Protein AF-A0A0F9NS32-F1 (afdb_monomer_lite)

Structure (mmCIF, N/CA/C/O backbone):
data_AF-A0A0F9NS32-F1
#
_entry.id   AF-A0A0F9NS32-F1
#
loop_
_atom_site.group_PDB
_atom_site.id
_atom_site.type_symbol
_atom_site.label_atom_id
_atom_site.label_alt_id
_atom_site.label_comp_id
_atom_site.label_asym_id
_atom_site.label_entity_id
_atom_site.label_seq_id
_atom_site.pdbx_PDB_ins_code
_atom_site.Cartn_x
_atom_site.Cartn_y
_atom_site.Cartn_z
_atom_site.occupancy
_atom_site.B_iso_or_equiv
_atom_site.auth_seq_id
_atom_site.auth_comp_id
_atom_site.auth_asym_id
_atom_site.auth_atom_id
_atom_site.pdbx_PDB_model_num
ATOM 1 N N . LEU A 1 1 ? -19.516 -20.112 72.166 1.00 67.31 1 LEU A N 1
ATOM 2 C CA . LEU A 1 1 ? -18.757 -21.130 71.396 1.00 67.31 1 LEU A CA 1
ATOM 3 C C . LEU A 1 1 ? -19.345 -21.424 70.017 1.00 67.31 1 LEU A C 1
ATOM 5 O O . LEU A 1 1 ? -18.771 -20.935 69.059 1.00 67.31 1 LEU A O 1
ATOM 9 N N . LEU A 1 2 ? -20.456 -22.161 69.864 1.00 75.25 2 LEU A N 1
ATOM 10 C CA . LEU A 1 2 ? -20.966 -22.525 68.522 1.00 75.25 2 LEU A CA 1
ATOM 11 C C . LEU A 1 2 ? -21.550 -21.325 67.743 1.00 75.25 2 LEU A C 1
ATOM 13 O O . LEU A 1 2 ? -21.337 -21.206 66.539 1.00 75.25 2 LEU A O 1
ATOM 17 N N . GLU A 1 3 ? -22.222 -20.402 68.438 1.00 79.00 3 GLU A N 1
ATOM 18 C CA . GLU A 1 3 ? -22.737 -19.150 67.858 1.00 79.00 3 GLU A CA 1
ATOM 19 C C . GLU A 1 3 ? -21.635 -18.155 67.487 1.00 79.00 3 GLU A C 1
ATOM 21 O O . GLU A 1 3 ? -21.651 -17.631 66.377 1.00 79.00 3 GLU A O 1
ATOM 26 N N . GLU A 1 4 ? -20.623 -17.971 68.338 1.00 75.56 4 GLU A N 1
ATOM 27 C CA . GLU A 1 4 ? -19.451 -17.137 68.016 1.00 75.56 4 GLU A CA 1
ATOM 28 C C . GLU A 1 4 ? -18.667 -17.688 66.820 1.00 75.56 4 GLU A C 1
ATOM 30 O O . GLU A 1 4 ? -18.212 -16.924 65.969 1.00 75.56 4 GLU A O 1
ATOM 35 N N . LEU A 1 5 ? -18.540 -19.018 66.711 1.00 79.69 5 LEU A N 1
ATOM 36 C CA . LEU A 1 5 ? -17.891 -19.649 65.562 1.00 79.69 5 LEU A CA 1
ATOM 37 C C . LEU A 1 5 ? -18.672 -19.377 64.270 1.00 79.69 5 LEU A C 1
ATOM 39 O O . LEU A 1 5 ? -18.078 -19.077 63.235 1.00 79.69 5 LEU A O 1
ATOM 43 N N . ARG A 1 6 ? -20.008 -19.444 64.336 1.00 82.06 6 ARG A N 1
ATOM 44 C CA . ARG A 1 6 ? -20.901 -19.151 63.208 1.00 82.06 6 ARG A CA 1
ATOM 45 C C . ARG A 1 6 ? -20.814 -17.684 62.788 1.00 82.06 6 ARG A C 1
ATOM 47 O O . ARG A 1 6 ? -20.818 -17.384 61.596 1.00 82.06 6 ARG A O 1
ATOM 54 N N . GLU A 1 7 ? -20.701 -16.777 63.750 1.00 87.88 7 GLU A N 1
ATOM 55 C CA . GLU A 1 7 ? -20.588 -15.342 63.503 1.00 87.88 7 GLU A CA 1
ATOM 56 C C . GLU A 1 7 ? -19.230 -14.966 62.886 1.00 87.88 7 GLU A C 1
ATOM 58 O O . GLU A 1 7 ? -19.173 -14.194 61.924 1.00 87.88 7 GLU A O 1
ATOM 63 N N . LEU A 1 8 ? -18.138 -15.579 63.361 1.00 85.56 8 LEU A N 1
ATOM 64 C CA . LEU A 1 8 ? -16.804 -15.455 62.763 1.00 85.56 8 LEU A CA 1
ATOM 65 C C . LEU A 1 8 ? -16.764 -16.013 61.336 1.00 85.56 8 LEU A C 1
ATOM 67 O O . LEU A 1 8 ? -16.198 -15.377 60.446 1.00 85.56 8 LEU A O 1
ATOM 71 N N . PHE A 1 9 ? -17.403 -17.160 61.093 1.00 85.06 9 PHE A N 1
ATOM 72 C CA . PHE A 1 9 ? -17.468 -17.766 59.763 1.00 85.06 9 PHE A CA 1
ATOM 73 C C . PHE A 1 9 ? -18.272 -16.904 58.780 1.00 85.06 9 PHE A C 1
ATOM 75 O O . PHE A 1 9 ? -17.832 -16.677 57.654 1.00 85.06 9 PHE A O 1
ATOM 82 N N . ASN A 1 10 ? -19.401 -16.334 59.216 1.00 87.88 10 ASN A N 1
ATOM 83 C CA . ASN A 1 10 ? -20.180 -15.398 58.402 1.00 87.88 10 ASN A CA 1
ATOM 84 C C . ASN A 1 10 ? -19.399 -14.116 58.079 1.00 87.88 10 ASN A C 1
ATOM 86 O O . ASN A 1 10 ? -19.429 -13.664 56.935 1.00 87.88 10 ASN A O 1
ATOM 90 N N . LYS A 1 11 ? -18.652 -13.553 59.040 1.00 88.94 11 LYS A N 1
ATOM 91 C CA . LYS A 1 11 ? -17.758 -12.406 58.786 1.00 88.94 11 LYS A CA 1
ATOM 92 C C . LYS A 1 11 ? -16.659 -12.748 57.782 1.00 88.94 11 LYS A C 1
ATOM 94 O O . LYS A 1 11 ? -16.350 -11.928 56.919 1.00 88.94 11 LYS A O 1
ATOM 99 N N . LEU A 1 12 ? -16.091 -13.952 57.866 1.00 86.31 12 LEU A N 1
ATOM 100 C CA . LEU A 1 12 ? -15.073 -14.428 56.932 1.00 86.31 12 LEU A CA 1
ATOM 101 C C . LEU A 1 12 ? -15.640 -14.593 55.512 1.00 86.31 12 LEU A C 1
ATOM 103 O O . LEU A 1 12 ? -15.026 -14.127 54.554 1.00 86.31 12 LEU A O 1
ATOM 107 N N . ILE A 1 13 ? -16.829 -15.187 55.371 1.00 87.69 13 ILE A N 1
ATOM 108 C CA . ILE A 1 13 ? -17.519 -15.325 54.078 1.00 87.69 13 ILE A CA 1
ATOM 109 C C . ILE A 1 13 ? -17.860 -13.953 53.488 1.00 87.69 13 ILE A C 1
ATOM 111 O O . ILE A 1 13 ? -17.625 -13.726 52.302 1.00 87.69 13 ILE A O 1
ATOM 115 N N . ASP A 1 14 ? -18.378 -13.024 54.292 1.00 90.19 14 ASP A N 1
ATOM 116 C CA . ASP A 1 14 ? -18.726 -11.678 53.825 1.00 90.19 14 ASP A CA 1
ATOM 117 C C . ASP A 1 14 ? -17.475 -10.887 53.395 1.00 90.19 14 ASP A C 1
ATOM 119 O O . ASP A 1 14 ? -17.473 -10.213 52.360 1.00 90.19 14 ASP A O 1
ATOM 123 N N . PHE A 1 15 ? -16.362 -11.041 54.123 1.00 90.00 15 PHE A N 1
ATOM 124 C CA . PHE A 1 15 ? -15.066 -10.484 53.736 1.00 90.00 15 PHE A CA 1
ATOM 125 C C . PHE A 1 15 ? -14.561 -11.067 52.410 1.00 90.00 15 PHE A C 1
ATOM 127 O O . PHE A 1 15 ? -14.187 -10.308 51.511 1.00 90.00 15 PHE A O 1
ATOM 134 N N . LEU A 1 16 ? -14.595 -12.395 52.254 1.00 86.25 16 LEU A N 1
ATOM 135 C CA . LEU A 1 16 ? -14.199 -13.076 51.019 1.00 86.25 16 LEU A CA 1
ATOM 136 C C . LEU A 1 16 ? -15.078 -12.648 49.839 1.00 86.25 16 LEU A C 1
ATOM 138 O O . LEU A 1 16 ? -14.556 -12.315 48.778 1.00 86.25 16 LEU A O 1
ATOM 142 N N . SER A 1 17 ? -16.395 -12.573 50.026 1.00 88.62 17 SER A N 1
ATOM 143 C CA . SER A 1 17 ? -17.342 -12.117 49.003 1.00 88.62 17 SER A CA 1
ATOM 144 C C . SER A 1 17 ? -17.021 -10.692 48.534 1.00 88.62 17 SER A C 1
ATOM 146 O O . SER A 1 17 ? -16.837 -10.445 47.337 1.00 88.62 17 SER A O 1
ATOM 148 N N . LYS A 1 18 ? -16.834 -9.754 49.473 1.00 90.81 18 LYS A N 1
ATOM 149 C CA . LYS A 1 18 ? -16.431 -8.370 49.170 1.00 90.81 18 LYS A CA 1
ATOM 150 C C . LYS A 1 18 ? -15.072 -8.300 48.472 1.00 90.81 18 LYS A C 1
ATOM 152 O O . LYS A 1 18 ? -14.897 -7.486 47.562 1.00 90.81 18 LYS A O 1
ATOM 157 N N . PHE A 1 19 ? -14.121 -9.148 48.866 1.00 89.38 19 PHE A N 1
ATOM 158 C CA . PHE A 1 19 ? -12.813 -9.250 48.224 1.00 89.38 19 PHE A CA 1
ATOM 159 C C . PHE A 1 19 ? -12.936 -9.717 46.767 1.00 89.38 19 PHE A C 1
ATOM 161 O O . PHE A 1 19 ? -12.445 -9.033 45.869 1.00 89.38 19 PHE A O 1
ATOM 168 N N . PHE A 1 20 ? -13.664 -10.805 46.497 1.00 87.06 20 PHE A N 1
ATOM 169 C CA . PHE A 1 20 ? -13.874 -11.304 45.134 1.00 87.06 20 PHE A CA 1
ATOM 170 C C . PHE A 1 20 ? -14.624 -10.305 44.245 1.00 87.06 20 PHE A C 1
ATOM 172 O O . PHE A 1 20 ? -14.272 -10.149 43.075 1.00 87.06 20 PHE A O 1
ATOM 179 N N . ILE A 1 21 ? -15.602 -9.569 44.784 1.00 90.44 21 ILE A N 1
ATOM 180 C CA . ILE A 1 21 ? -16.289 -8.493 44.051 1.00 90.44 21 ILE A CA 1
ATOM 181 C C . ILE A 1 21 ? -15.305 -7.383 43.662 1.00 90.44 21 ILE A C 1
ATOM 183 O O . ILE A 1 21 ? -15.301 -6.948 42.508 1.00 90.44 21 ILE A O 1
ATOM 187 N N . LYS A 1 22 ? -14.435 -6.951 44.588 1.00 88.38 22 LYS A N 1
ATOM 188 C CA . LYS A 1 22 ? -13.388 -5.958 44.299 1.00 88.38 22 LYS A CA 1
ATOM 189 C C . LYS A 1 22 ? -12.412 -6.455 43.235 1.00 88.38 22 LYS A C 1
ATOM 191 O O . LYS A 1 22 ? -12.122 -5.714 42.300 1.00 88.38 22 LYS A O 1
ATOM 196 N N . VAL A 1 23 ? -11.953 -7.703 43.335 1.00 88.50 23 VAL A N 1
ATOM 197 C CA . VAL A 1 23 ? -11.057 -8.320 42.342 1.00 88.50 23 VAL A CA 1
ATOM 198 C C . VAL A 1 23 ? -11.727 -8.381 40.969 1.00 88.50 23 VAL A C 1
ATOM 200 O O . VAL A 1 23 ? -11.131 -7.964 39.979 1.00 88.50 23 VAL A O 1
ATOM 203 N N . LYS A 1 24 ? -12.995 -8.803 40.893 1.00 89.69 24 LYS A N 1
ATOM 204 C CA . LYS A 1 24 ? -13.770 -8.823 39.643 1.00 89.69 24 LYS A CA 1
ATOM 205 C C . LYS A 1 24 ? -13.882 -7.430 39.020 1.00 89.69 24 LYS A C 1
ATOM 207 O O . LYS A 1 24 ? -13.700 -7.286 37.811 1.00 89.69 24 LYS A O 1
ATOM 212 N N . LEU A 1 25 ? -14.162 -6.404 39.825 1.00 90.81 25 LEU A N 1
ATOM 213 C CA . LEU A 1 25 ? -14.207 -5.007 39.380 1.00 90.81 25 LEU A CA 1
ATOM 214 C C . LEU A 1 25 ? -12.854 -4.537 38.841 1.00 90.81 25 LEU A C 1
ATOM 216 O O . LEU A 1 25 ? -12.807 -3.906 37.787 1.00 90.81 25 LEU A O 1
ATOM 220 N N . LEU A 1 26 ? -11.764 -4.891 39.521 1.00 89.12 26 LEU A N 1
ATOM 221 C CA . LEU A 1 26 ? -10.402 -4.541 39.122 1.00 89.12 26 LEU A CA 1
ATOM 222 C C . LEU A 1 26 ? -10.041 -5.188 37.779 1.00 89.12 26 LEU A C 1
ATOM 224 O O . LEU A 1 26 ? -9.625 -4.486 36.861 1.00 89.12 26 LEU A O 1
ATOM 228 N N . ILE A 1 27 ? -10.308 -6.488 37.623 1.00 87.50 27 ILE A N 1
ATOM 229 C CA . ILE A 1 27 ? -10.113 -7.222 36.365 1.00 87.50 27 ILE A CA 1
ATOM 230 C C . ILE A 1 27 ? -10.948 -6.597 35.241 1.00 87.50 27 ILE A C 1
ATOM 232 O O . ILE A 1 27 ? -10.440 -6.326 34.155 1.00 87.50 27 ILE A O 1
ATOM 236 N N . THR A 1 28 ? -12.225 -6.308 35.501 1.00 87.81 28 THR A N 1
ATOM 237 C CA . THR A 1 28 ? -13.125 -5.721 34.495 1.00 87.81 28 THR A CA 1
ATOM 238 C C . THR A 1 28 ? -12.646 -4.338 34.055 1.00 87.81 28 THR A C 1
ATOM 240 O O . THR A 1 28 ? -12.642 -4.032 32.863 1.00 87.81 28 THR A O 1
ATOM 243 N N . ASN A 1 29 ? -12.220 -3.499 35.001 1.00 88.25 29 ASN A N 1
ATOM 244 C CA . ASN A 1 29 ? -11.692 -2.171 34.702 1.00 88.25 29 ASN A CA 1
ATOM 245 C C . ASN A 1 29 ? -10.365 -2.254 33.948 1.00 88.25 29 ASN A C 1
ATOM 247 O O . ASN A 1 29 ? -10.179 -1.521 32.983 1.00 88.25 29 ASN A O 1
ATOM 251 N N . PHE A 1 30 ? -9.487 -3.185 34.315 1.00 87.81 30 PHE A N 1
ATOM 252 C CA . PHE A 1 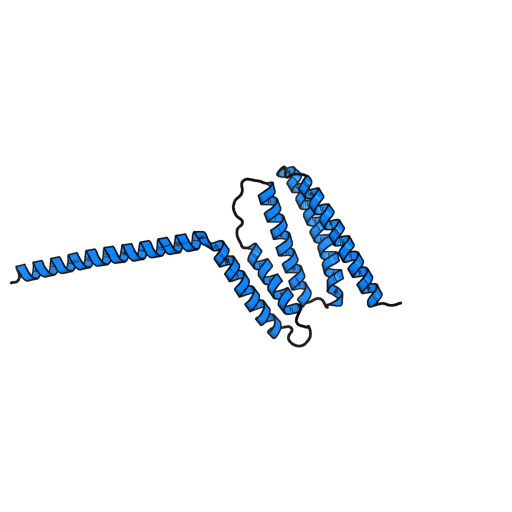30 ? -8.239 -3.435 33.602 1.00 87.81 30 PHE A CA 1
ATOM 253 C C . PHE A 1 30 ? -8.484 -3.813 32.134 1.00 87.81 30 PHE A C 1
ATOM 255 O O . PHE A 1 30 ? -7.951 -3.160 31.236 1.00 87.81 30 PHE A O 1
ATOM 262 N N . PHE A 1 31 ? -9.364 -4.786 31.866 1.00 85.88 31 PHE A N 1
ATOM 263 C CA . PHE A 1 31 ? -9.719 -5.165 30.494 1.00 85.88 31 PHE A CA 1
ATOM 264 C C . PHE A 1 31 ? -10.381 -4.024 29.717 1.00 85.88 31 PHE A C 1
ATOM 266 O O . PHE A 1 31 ? -10.072 -3.834 28.542 1.00 85.88 31 PHE A O 1
ATOM 273 N N . LYS A 1 32 ? -11.247 -3.224 30.354 1.00 85.75 32 LYS A N 1
ATOM 274 C CA . LYS A 1 32 ? -11.831 -2.029 29.723 1.00 85.75 32 LYS A CA 1
ATOM 275 C C . LYS A 1 32 ? -10.760 -1.011 29.334 1.00 85.75 32 LYS A C 1
ATOM 277 O O . LYS A 1 32 ? -10.811 -0.487 28.224 1.00 85.75 32 LYS A O 1
ATOM 282 N N . THR A 1 33 ? -9.792 -0.758 30.212 1.00 85.38 33 THR A N 1
ATOM 283 C CA . THR A 1 33 ? -8.685 0.168 29.949 1.00 85.38 33 THR A CA 1
ATOM 284 C C . THR A 1 33 ? -7.810 -0.331 28.807 1.00 85.38 33 THR A C 1
ATOM 286 O O . THR A 1 33 ? -7.542 0.432 27.883 1.00 85.38 33 THR A O 1
ATOM 289 N N . ILE A 1 34 ? -7.434 -1.615 28.807 1.00 82.25 34 ILE A N 1
ATOM 290 C CA . ILE A 1 34 ? -6.682 -2.223 27.699 1.00 82.25 34 ILE A CA 1
ATOM 291 C C . ILE A 1 34 ? -7.469 -2.117 26.399 1.00 82.25 34 ILE A C 1
ATOM 293 O O . ILE A 1 34 ? -6.926 -1.684 25.389 1.00 82.25 34 ILE A O 1
ATOM 297 N N . PHE A 1 35 ? -8.754 -2.468 26.411 1.00 82.25 35 PHE A N 1
ATOM 298 C CA . PHE A 1 35 ? -9.588 -2.388 25.220 1.00 82.25 35 PHE A CA 1
ATOM 299 C C . PHE A 1 35 ? -9.669 -0.956 24.683 1.00 82.25 35 PHE A C 1
ATOM 301 O O . PHE A 1 35 ? -9.530 -0.739 23.481 1.00 82.25 35 PHE A O 1
ATOM 308 N N . PHE A 1 36 ? -9.845 0.035 25.560 1.00 81.06 36 PHE A N 1
ATOM 309 C CA . PHE A 1 36 ? -9.861 1.441 25.168 1.00 81.06 36 PHE A CA 1
ATOM 310 C C . PHE A 1 36 ? -8.505 1.894 24.618 1.00 81.06 36 PHE A C 1
ATOM 312 O O . PHE A 1 36 ? -8.453 2.594 23.608 1.00 81.06 36 PHE A O 1
ATOM 319 N N . TYR A 1 37 ? -7.408 1.449 25.230 1.00 80.06 37 TYR A N 1
ATOM 320 C CA . TYR A 1 37 ? -6.050 1.728 24.779 1.00 80.06 37 TYR A CA 1
ATOM 321 C C . TYR A 1 37 ? -5.787 1.138 23.387 1.00 80.06 37 TYR A C 1
ATOM 323 O O . TYR A 1 37 ? -5.432 1.869 22.463 1.00 80.06 37 TYR A O 1
ATOM 331 N N . VAL A 1 38 ? -6.065 -0.154 23.193 1.00 79.88 38 VAL A N 1
ATOM 332 C CA . VAL A 1 38 ? -5.952 -0.828 21.891 1.00 79.88 38 VAL A CA 1
ATOM 333 C C . VAL A 1 38 ? -6.840 -0.135 20.862 1.00 79.88 38 VAL A C 1
ATOM 335 O O . VAL A 1 38 ? -6.373 0.187 19.777 1.00 79.88 38 VAL A O 1
ATOM 338 N N . LYS A 1 39 ? -8.090 0.193 21.204 1.00 76.56 39 LYS A N 1
ATOM 339 C CA . LYS A 1 39 ? -9.010 0.917 20.315 1.00 76.56 39 LYS A CA 1
ATOM 340 C C . LYS A 1 39 ? -8.531 2.329 19.967 1.00 76.56 39 LYS A C 1
ATOM 342 O O . LYS A 1 39 ? -8.871 2.832 18.901 1.00 76.56 39 LYS A O 1
ATOM 347 N N . THR A 1 40 ? -7.766 2.978 20.835 1.00 79.94 40 THR A N 1
ATOM 348 C CA . THR A 1 40 ? -7.226 4.321 20.583 1.00 79.94 40 THR A CA 1
ATOM 349 C C . THR A 1 40 ? -6.018 4.252 19.652 1.00 79.94 40 THR A C 1
ATOM 351 O O . THR A 1 40 ? -5.934 5.006 18.683 1.00 79.94 40 THR A O 1
ATOM 354 N N . TYR A 1 41 ? -5.123 3.293 19.889 1.00 80.44 41 TYR A N 1
ATOM 355 C CA . TYR A 1 41 ? -3.840 3.182 19.193 1.00 80.44 41 TYR A CA 1
ATOM 356 C C . TYR A 1 41 ? -3.794 2.086 18.122 1.00 80.44 41 TYR A C 1
ATOM 358 O O . TYR A 1 41 ? -2.725 1.814 17.581 1.00 80.44 41 TYR A O 1
ATOM 366 N N . TYR A 1 42 ? -4.928 1.475 17.761 1.00 79.75 42 TYR A N 1
ATOM 367 C CA . TYR A 1 42 ? -4.968 0.326 16.844 1.00 79.75 42 TYR A CA 1
ATOM 368 C C . TYR A 1 42 ? -4.239 0.584 15.520 1.00 79.75 42 TYR A C 1
ATOM 370 O O . TYR A 1 42 ? -3.617 -0.322 14.983 1.00 79.75 42 TYR A O 1
ATOM 378 N N . LYS A 1 43 ? -4.270 1.821 14.999 1.00 76.75 43 LYS A N 1
ATOM 379 C CA . LYS A 1 43 ? -3.553 2.189 13.768 1.00 76.75 43 LYS A CA 1
ATOM 380 C C . LYS A 1 43 ? -2.042 2.102 13.929 1.00 76.75 43 LYS A C 1
ATOM 382 O O . LYS A 1 43 ? -1.369 1.655 13.010 1.00 76.75 43 LYS A O 1
ATOM 387 N N . VAL A 1 44 ? -1.530 2.535 15.080 1.00 80.69 44 VAL A N 1
ATOM 388 C CA . VAL A 1 44 ? -0.102 2.476 15.410 1.00 80.69 44 VAL A CA 1
ATOM 389 C C . VAL A 1 44 ? 0.317 1.021 15.571 1.00 80.69 44 VAL A C 1
ATOM 391 O O . VAL A 1 44 ? 1.285 0.600 14.949 1.00 80.69 44 VAL A O 1
ATOM 394 N N . PHE A 1 45 ? -0.464 0.229 16.312 1.00 79.56 45 PHE A N 1
ATOM 395 C CA . PHE A 1 45 ? -0.229 -1.210 16.435 1.00 79.56 45 PHE A CA 1
ATOM 396 C C . PHE A 1 45 ? -0.229 -1.912 15.080 1.00 79.56 45 PHE A C 1
ATOM 398 O O . PHE A 1 45 ? 0.671 -2.695 14.803 1.00 79.56 45 PHE A O 1
ATOM 405 N N . TRP A 1 46 ? -1.190 -1.598 14.212 1.00 79.94 46 TRP A N 1
ATOM 406 C CA . TRP A 1 46 ? -1.269 -2.205 12.887 1.00 79.94 46 TRP A CA 1
ATOM 407 C C . TRP A 1 46 ? -0.111 -1.795 11.984 1.00 79.94 46 TRP A C 1
ATOM 409 O O . TRP A 1 46 ? 0.406 -2.622 11.241 1.00 79.94 46 TRP A O 1
ATOM 419 N N . PHE A 1 47 ? 0.316 -0.533 12.053 1.00 80.00 47 PHE A N 1
ATOM 420 C CA . PHE A 1 47 ? 1.482 -0.048 11.322 1.00 80.00 47 PHE A CA 1
ATOM 421 C C . PHE A 1 47 ? 2.753 -0.783 11.759 1.00 80.00 47 PHE A C 1
ATOM 423 O O . PHE A 1 47 ? 3.470 -1.308 10.912 1.00 80.00 47 PHE A O 1
ATOM 430 N N . LEU A 1 48 ? 2.992 -0.877 13.072 1.00 82.69 48 LEU A N 1
ATOM 431 C CA . LEU A 1 48 ? 4.139 -1.596 13.632 1.00 82.69 48 LEU A CA 1
ATOM 432 C C . LEU A 1 48 ? 4.098 -3.082 13.266 1.00 82.69 48 LEU A C 1
ATOM 434 O O . LEU A 1 48 ? 5.086 -3.619 12.785 1.00 82.69 48 LEU A O 1
ATOM 438 N N . PHE A 1 49 ? 2.938 -3.722 13.410 1.00 82.94 49 PHE A N 1
ATOM 439 C CA . PHE A 1 49 ? 2.729 -5.117 13.027 1.00 82.94 49 PHE A CA 1
ATOM 440 C C . PHE A 1 49 ? 2.992 -5.350 11.536 1.00 82.94 49 PHE A C 1
ATOM 442 O O . PHE A 1 49 ? 3.693 -6.291 11.172 1.00 82.94 49 PHE A O 1
ATOM 449 N N . SER A 1 50 ? 2.494 -4.456 10.676 1.00 80.38 50 SER A N 1
ATOM 450 C CA . SER A 1 50 ? 2.735 -4.517 9.232 1.00 80.38 50 SER A CA 1
ATOM 451 C C . SER A 1 50 ? 4.222 -4.378 8.922 1.00 80.38 50 SER A C 1
ATOM 453 O O . SER A 1 50 ? 4.746 -5.159 8.136 1.00 80.38 50 SER A O 1
ATOM 455 N N . ALA A 1 51 ? 4.921 -3.438 9.565 1.00 80.75 51 ALA A N 1
ATOM 456 C CA . ALA A 1 51 ? 6.362 -3.261 9.404 1.00 80.75 51 ALA A CA 1
ATOM 457 C C . ALA A 1 51 ? 7.134 -4.522 9.819 1.00 80.75 51 ALA A C 1
ATOM 459 O O . ALA A 1 51 ? 7.939 -5.028 9.040 1.00 80.75 51 ALA A O 1
ATOM 460 N N . SER A 1 52 ? 6.837 -5.080 10.996 1.00 81.19 52 SER A N 1
ATOM 461 C CA . SER A 1 52 ? 7.491 -6.291 11.502 1.00 81.19 52 SER A CA 1
ATOM 462 C C . SER A 1 52 ? 7.270 -7.502 10.596 1.00 81.19 52 SER A C 1
ATOM 464 O O . SER A 1 52 ? 8.229 -8.190 10.257 1.00 81.19 52 SER A O 1
ATOM 466 N N . ILE A 1 53 ? 6.030 -7.744 10.157 1.00 82.12 53 ILE A N 1
ATOM 467 C CA . ILE A 1 53 ? 5.710 -8.849 9.242 1.00 82.12 53 ILE A CA 1
ATOM 468 C C . ILE A 1 53 ? 6.431 -8.686 7.911 1.00 82.12 53 ILE A C 1
ATOM 470 O O . ILE A 1 53 ? 6.949 -9.654 7.365 1.00 82.12 53 ILE A O 1
ATOM 474 N N . SER A 1 54 ? 6.476 -7.464 7.393 1.00 82.25 54 SER A N 1
ATOM 475 C CA . SER A 1 54 ? 7.088 -7.200 6.095 1.00 82.25 54 SER A CA 1
ATOM 476 C C . SER A 1 54 ? 8.587 -7.439 6.114 1.00 82.25 54 SER A C 1
ATOM 478 O O . SER A 1 54 ? 9.107 -8.038 5.183 1.00 82.25 54 SER A O 1
ATOM 480 N N . ILE A 1 55 ? 9.268 -7.030 7.189 1.00 79.19 55 ILE A N 1
ATOM 481 C CA . ILE A 1 55 ? 10.695 -7.313 7.390 1.00 79.19 55 ILE A CA 1
ATOM 482 C C . ILE A 1 55 ? 10.917 -8.824 7.516 1.00 79.19 55 ILE A C 1
ATOM 484 O O . ILE A 1 55 ? 11.810 -9.365 6.872 1.00 79.19 55 ILE A O 1
ATOM 488 N N . PHE A 1 56 ? 10.080 -9.516 8.296 1.00 80.00 56 PHE A N 1
ATOM 489 C CA . PHE A 1 56 ? 10.186 -10.962 8.480 1.00 80.00 56 PHE A CA 1
ATOM 490 C C . PHE A 1 56 ? 10.035 -11.729 7.159 1.00 80.00 56 PHE A C 1
ATOM 492 O O . PHE A 1 56 ? 10.906 -12.523 6.817 1.00 80.00 56 PHE A O 1
ATOM 499 N N . PHE A 1 57 ? 8.976 -11.464 6.386 1.00 76.62 57 PHE A N 1
ATOM 500 C CA . PHE A 1 57 ? 8.787 -12.096 5.076 1.00 76.62 57 PHE A CA 1
ATOM 501 C C . PHE A 1 57 ? 9.828 -11.650 4.053 1.00 76.62 57 PHE A C 1
ATOM 503 O O . PHE A 1 57 ? 10.260 -12.469 3.249 1.00 76.62 57 PHE A O 1
ATOM 510 N N . GLY A 1 58 ? 10.243 -10.383 4.102 1.00 71.38 58 GLY A N 1
ATOM 511 C CA . GLY A 1 58 ? 11.307 -9.826 3.275 1.00 71.38 58 GLY A CA 1
ATOM 512 C C . GLY A 1 58 ? 12.604 -10.620 3.390 1.00 71.38 58 GLY A C 1
ATOM 513 O O . GLY A 1 58 ? 13.153 -11.046 2.380 1.00 71.38 58 GLY A O 1
ATOM 514 N N . ILE A 1 59 ? 13.043 -10.874 4.625 1.00 73.44 59 ILE A N 1
ATOM 515 C CA . ILE A 1 59 ? 14.244 -11.664 4.922 1.00 73.44 59 ILE A CA 1
ATOM 516 C C . ILE A 1 59 ? 14.010 -13.140 4.578 1.00 73.44 59 ILE A C 1
ATOM 518 O O . ILE A 1 59 ? 14.762 -13.703 3.785 1.00 73.44 59 ILE A O 1
ATOM 522 N N . LEU A 1 60 ? 12.933 -13.743 5.096 1.00 73.00 60 LEU A N 1
ATOM 523 C CA . LEU A 1 60 ? 12.653 -15.175 4.947 1.00 73.00 60 LEU A CA 1
ATOM 524 C C . LEU A 1 60 ? 12.588 -15.606 3.476 1.00 73.00 60 LEU A C 1
ATOM 526 O O . LEU A 1 60 ? 13.212 -16.586 3.092 1.00 73.00 60 LEU A O 1
ATOM 530 N N . LEU A 1 61 ? 11.841 -14.882 2.641 1.00 66.69 61 LEU A N 1
ATOM 531 C CA . LEU A 1 61 ? 11.687 -15.229 1.224 1.00 66.69 61 LEU A CA 1
ATOM 532 C C . LEU A 1 61 ? 12.925 -14.863 0.397 1.00 66.69 61 LEU A C 1
ATOM 534 O O . LEU A 1 61 ? 13.173 -15.515 -0.617 1.00 66.69 61 LEU A O 1
ATOM 538 N N . SER A 1 62 ? 13.714 -13.868 0.823 1.00 64.81 62 SER A N 1
ATOM 539 C CA . SER A 1 62 ? 14.981 -13.553 0.152 1.00 64.81 62 SER A CA 1
ATOM 540 C C . SER A 1 62 ? 15.992 -14.690 0.270 1.00 64.81 62 SER A C 1
ATOM 542 O O . SER A 1 62 ? 16.649 -15.023 -0.713 1.00 64.81 62 SER A O 1
ATOM 544 N N . GLU A 1 63 ? 16.049 -15.350 1.428 1.00 62.28 63 GLU A N 1
ATOM 545 C CA . GLU A 1 63 ? 16.922 -16.506 1.645 1.00 62.28 63 GLU A CA 1
ATOM 546 C C . GLU A 1 63 ? 16.372 -17.773 0.972 1.00 62.28 63 GLU A C 1
ATOM 548 O O . GLU A 1 63 ? 17.144 -18.573 0.448 1.00 62.28 63 GLU A O 1
ATOM 553 N N . LEU A 1 64 ? 15.043 -17.950 0.944 1.00 57.69 64 LEU A N 1
ATOM 554 C CA . LEU A 1 64 ? 14.408 -19.199 0.501 1.00 57.69 64 LEU A CA 1
ATOM 555 C C . LEU A 1 64 ? 14.239 -19.325 -1.026 1.00 57.69 64 LEU A C 1
ATOM 557 O O . LEU A 1 64 ? 14.151 -20.445 -1.523 1.00 57.69 64 LEU A O 1
ATOM 561 N N . ILE A 1 65 ? 14.156 -18.209 -1.7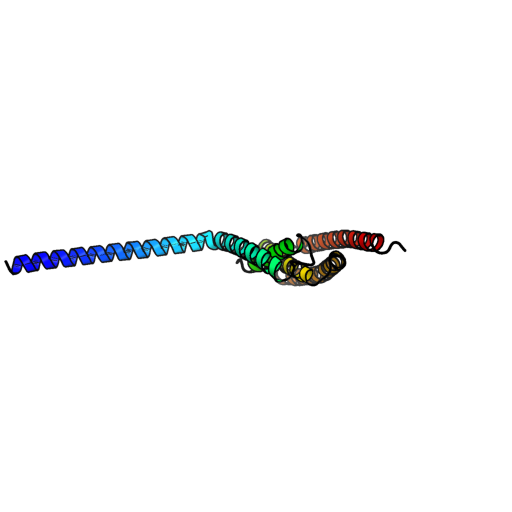65 1.00 53.22 65 ILE A N 1
ATOM 562 C CA . ILE A 1 65 ? 13.864 -18.205 -3.216 1.00 53.22 65 ILE A CA 1
ATOM 563 C C . ILE A 1 65 ? 15.012 -17.603 -4.048 1.00 53.22 65 ILE A C 1
ATOM 565 O O . ILE A 1 65 ? 15.186 -17.991 -5.199 1.00 53.22 65 ILE A O 1
ATOM 569 N N . LEU A 1 66 ? 15.818 -16.687 -3.491 1.00 52.59 66 LEU A N 1
ATOM 570 C CA . LEU A 1 66 ? 16.683 -15.794 -4.285 1.00 52.59 66 LEU A CA 1
ATOM 571 C C . LEU A 1 66 ? 18.172 -15.807 -3.899 1.00 52.59 66 LEU A C 1
ATOM 573 O O . LEU A 1 66 ? 18.974 -15.147 -4.560 1.00 52.59 66 LEU A O 1
ATOM 577 N N . GLY A 1 67 ? 18.567 -16.590 -2.889 1.00 50.38 67 GLY A N 1
ATOM 578 C CA . GLY A 1 67 ? 19.908 -16.576 -2.284 1.00 50.38 67 GLY A CA 1
ATOM 579 C C . GLY A 1 67 ? 21.098 -16.956 -3.181 1.00 50.38 67 GLY A C 1
ATOM 580 O O . GLY A 1 67 ? 22.214 -17.039 -2.677 1.00 50.38 67 GLY A O 1
ATOM 581 N N . ILE A 1 68 ? 20.903 -17.196 -4.482 1.00 48.41 68 ILE A N 1
ATOM 582 C CA . ILE A 1 68 ? 21.983 -17.588 -5.405 1.00 48.41 68 ILE A CA 1
ATOM 583 C C . ILE A 1 68 ? 22.080 -16.688 -6.655 1.00 48.41 68 ILE A C 1
ATOM 585 O O . ILE A 1 68 ? 23.157 -16.631 -7.242 1.00 48.41 68 ILE A O 1
ATOM 589 N N . LEU A 1 69 ? 21.035 -15.948 -7.060 1.00 50.28 69 LEU A N 1
ATOM 590 C CA . LEU A 1 69 ? 21.023 -15.293 -8.385 1.00 50.28 69 LEU A CA 1
ATOM 591 C C . LEU A 1 69 ? 20.888 -13.763 -8.405 1.00 50.28 69 LEU A C 1
ATOM 593 O O . LEU A 1 69 ? 21.383 -13.152 -9.348 1.00 50.28 69 LEU A O 1
ATOM 597 N N . GLU A 1 70 ? 20.269 -13.116 -7.415 1.00 54.25 70 GLU A N 1
ATOM 598 C CA . GLU A 1 70 ? 19.867 -11.707 -7.562 1.00 54.25 70 GLU A CA 1
ATOM 599 C C . GLU A 1 70 ? 20.173 -10.905 -6.285 1.00 54.25 70 GLU A C 1
ATOM 601 O O . GLU A 1 70 ? 19.757 -11.267 -5.190 1.00 54.25 70 GLU A O 1
ATOM 606 N N . GLY A 1 71 ? 20.973 -9.838 -6.409 1.00 61.56 71 GLY A N 1
ATOM 607 C CA . GLY A 1 71 ? 21.598 -9.103 -5.297 1.00 61.56 71 GLY A CA 1
ATOM 608 C C . GLY A 1 71 ? 20.653 -8.396 -4.292 1.00 61.56 71 GLY A C 1
ATOM 609 O O . GLY A 1 71 ? 19.437 -8.580 -4.297 1.00 61.56 71 GLY A O 1
ATOM 610 N N . PRO A 1 72 ? 21.183 -7.509 -3.421 1.00 63.47 72 PRO A N 1
ATOM 611 C CA . PRO A 1 72 ? 20.491 -7.011 -2.217 1.00 63.47 72 PRO A CA 1
ATOM 612 C C . PRO A 1 72 ? 19.222 -6.172 -2.466 1.00 63.47 72 PRO A C 1
ATOM 614 O O . PRO A 1 72 ? 18.497 -5.857 -1.523 1.00 63.47 72 PRO A O 1
ATOM 617 N N . LEU A 1 73 ? 18.930 -5.798 -3.714 1.00 66.88 73 LEU A N 1
ATOM 618 C CA . LEU A 1 73 ? 17.773 -4.973 -4.074 1.00 66.88 73 LEU A CA 1
ATOM 619 C C . LEU A 1 73 ? 16.442 -5.743 -4.036 1.00 66.88 73 LEU A C 1
ATOM 621 O O . LEU A 1 73 ? 15.416 -5.161 -3.684 1.00 66.88 73 LEU A O 1
ATOM 625 N N . HIS A 1 74 ? 16.447 -7.045 -4.324 1.00 68.81 74 HIS A N 1
ATOM 626 C CA . HIS A 1 74 ? 15.239 -7.878 -4.307 1.00 68.81 74 HIS A CA 1
ATOM 627 C C . HIS A 1 74 ? 14.586 -8.028 -2.918 1.00 68.81 74 HIS A C 1
ATOM 629 O O . HIS A 1 74 ? 13.377 -7.800 -2.812 1.00 68.81 74 HIS A O 1
ATOM 635 N N . PRO A 1 75 ? 15.326 -8.335 -1.829 1.00 69.31 75 PRO A N 1
ATOM 636 C CA . PRO A 1 75 ? 14.752 -8.388 -0.480 1.00 69.31 75 PRO A CA 1
ATOM 637 C C . PRO A 1 75 ? 14.094 -7.070 -0.058 1.00 69.31 75 PRO A C 1
ATOM 639 O O . PRO A 1 75 ? 13.051 -7.060 0.601 1.00 69.31 75 PRO A O 1
ATOM 642 N N . ILE A 1 76 ? 14.695 -5.942 -0.447 1.00 74.00 76 ILE A N 1
ATOM 643 C CA . ILE A 1 76 ? 14.196 -4.603 -0.120 1.00 74.00 76 ILE A CA 1
ATOM 644 C C . ILE A 1 76 ? 12.878 -4.344 -0.855 1.00 74.00 76 ILE A C 1
ATOM 646 O O . ILE A 1 76 ? 11.902 -3.920 -0.234 1.00 74.00 76 ILE A O 1
ATOM 650 N N . LEU A 1 77 ? 12.827 -4.645 -2.156 1.00 73.69 77 LEU A N 1
ATOM 651 C CA . LEU A 1 77 ? 11.612 -4.521 -2.963 1.00 73.69 77 LEU A CA 1
ATOM 652 C C . LEU A 1 77 ? 10.478 -5.385 -2.411 1.00 73.69 77 LEU A C 1
ATOM 654 O O . LEU A 1 77 ? 9.364 -4.892 -2.237 1.00 73.69 77 LEU A O 1
ATOM 658 N N . LEU A 1 78 ? 10.772 -6.630 -2.038 1.00 75.00 78 LEU A N 1
ATOM 659 C CA . LEU A 1 78 ? 9.801 -7.522 -1.413 1.00 75.00 78 LEU A CA 1
ATOM 660 C C . LEU A 1 78 ? 9.281 -6.980 -0.076 1.00 75.00 78 LEU A C 1
ATOM 662 O O . LEU A 1 78 ? 8.075 -6.983 0.175 1.00 75.00 78 LEU A O 1
ATOM 666 N N . THR A 1 79 ? 10.184 -6.510 0.783 1.00 78.94 79 THR A N 1
ATOM 667 C CA . THR A 1 79 ? 9.821 -5.936 2.085 1.00 78.94 79 THR A CA 1
ATOM 668 C C . THR A 1 79 ? 8.845 -4.777 1.891 1.00 78.94 79 THR A C 1
ATOM 670 O O . THR A 1 79 ? 7.801 -4.714 2.541 1.00 78.94 79 THR A O 1
ATOM 673 N N . LEU A 1 80 ? 9.138 -3.881 0.946 1.00 79.75 80 LEU A N 1
ATOM 674 C CA . LEU A 1 80 ? 8.257 -2.766 0.603 1.00 79.75 80 LEU A CA 1
ATOM 675 C C . LEU A 1 80 ? 6.926 -3.239 0.009 1.00 79.75 80 LEU A C 1
ATOM 677 O O . LEU A 1 80 ? 5.880 -2.662 0.313 1.00 79.75 80 LEU A O 1
ATOM 681 N N . ALA A 1 81 ? 6.946 -4.301 -0.793 1.00 80.75 81 ALA A N 1
ATOM 682 C CA . ALA A 1 81 ? 5.756 -4.863 -1.407 1.00 80.75 81 ALA A CA 1
ATOM 683 C C . ALA A 1 81 ? 4.772 -5.410 -0.366 1.00 80.75 81 ALA A C 1
ATOM 685 O O . ALA A 1 81 ? 3.606 -5.001 -0.346 1.00 80.75 81 ALA A O 1
ATOM 686 N N . VAL A 1 82 ? 5.255 -6.268 0.539 1.00 80.62 82 VAL A N 1
ATOM 687 C CA . VAL A 1 82 ? 4.456 -6.843 1.634 1.00 80.62 82 VAL A CA 1
ATOM 688 C C . VAL A 1 82 ? 3.949 -5.734 2.547 1.00 80.62 82 VAL A C 1
ATOM 690 O O . VAL A 1 82 ? 2.771 -5.724 2.911 1.00 80.62 82 VAL A O 1
ATOM 693 N N . PHE A 1 83 ? 4.792 -4.741 2.832 1.00 80.81 83 PHE A N 1
ATOM 694 C CA . PHE A 1 83 ? 4.405 -3.608 3.660 1.00 80.81 83 PHE A CA 1
ATOM 695 C C . PHE A 1 83 ? 3.275 -2.796 3.039 1.00 80.81 83 PHE A C 1
ATOM 697 O O . PHE A 1 83 ? 2.266 -2.535 3.698 1.00 80.81 83 PHE A O 1
ATOM 704 N N . GLY A 1 84 ? 3.405 -2.429 1.764 1.00 77.75 84 GLY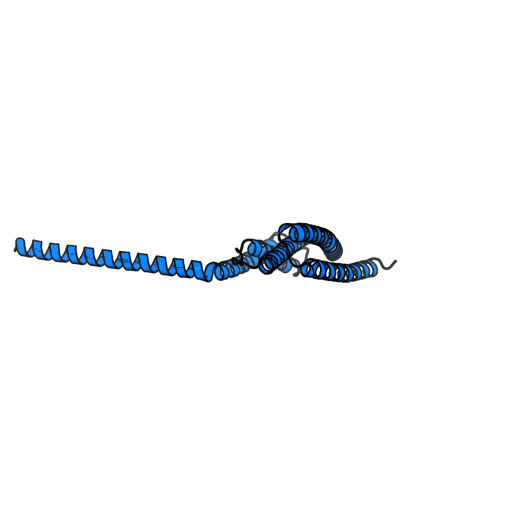 A N 1
ATOM 705 C CA . GLY A 1 84 ? 2.368 -1.690 1.055 1.00 77.75 84 GLY A CA 1
ATOM 706 C C . GLY A 1 84 ? 1.059 -2.479 0.953 1.00 77.75 84 GLY A C 1
ATOM 707 O O . GLY A 1 84 ? -0.009 -1.889 1.119 1.00 77.75 84 GLY A O 1
ATOM 708 N N . PHE A 1 85 ? 1.116 -3.808 0.802 1.00 79.25 85 PHE A N 1
ATOM 709 C CA . PHE A 1 85 ? -0.075 -4.659 0.788 1.00 79.25 85 PHE A CA 1
ATOM 710 C C . PHE A 1 85 ? -0.787 -4.671 2.147 1.00 79.25 85 PHE A C 1
ATOM 712 O O . PHE A 1 85 ? -1.995 -4.450 2.222 1.00 79.25 85 PHE A O 1
ATOM 719 N N . LEU A 1 86 ? -0.046 -4.848 3.244 1.00 79.00 86 LEU A N 1
ATOM 720 C CA . LEU A 1 86 ? -0.610 -4.827 4.598 1.00 79.00 86 LEU A CA 1
ATOM 721 C C . LEU A 1 86 ? -1.133 -3.437 4.987 1.00 79.00 86 LEU A C 1
ATOM 723 O O . LEU A 1 86 ? -2.152 -3.321 5.676 1.00 79.00 86 LEU A O 1
ATOM 727 N N . TYR A 1 87 ? -0.496 -2.377 4.485 1.00 77.19 87 TYR A N 1
ATOM 728 C CA . TYR A 1 87 ? -0.943 -1.001 4.674 1.00 77.19 87 TYR A CA 1
ATOM 729 C C . TYR A 1 87 ? -2.337 -0.743 4.075 1.00 77.19 87 TYR A C 1
ATOM 731 O O . TYR A 1 87 ? -3.112 0.035 4.638 1.00 77.19 87 TYR A O 1
ATOM 739 N N . LEU A 1 88 ? -2.714 -1.420 2.980 1.00 75.94 88 LEU A N 1
ATOM 740 C CA . LEU A 1 88 ? -4.049 -1.286 2.372 1.00 75.94 88 LEU A CA 1
ATOM 741 C C . LEU A 1 88 ? -5.185 -1.698 3.311 1.00 75.94 88 LEU A C 1
ATOM 743 O O . LEU A 1 88 ? -6.286 -1.147 3.217 1.00 75.94 88 LEU A O 1
ATOM 747 N N . VAL A 1 89 ? -4.916 -2.641 4.215 1.00 74.81 89 VAL A N 1
ATOM 748 C CA . VAL A 1 89 ? -5.896 -3.190 5.161 1.00 74.81 89 VAL A CA 1
ATOM 749 C C . VAL A 1 89 ? -6.194 -2.201 6.297 1.00 74.81 89 VAL A C 1
ATOM 751 O O . VAL A 1 89 ? -7.233 -2.301 6.951 1.00 74.81 89 VAL A O 1
ATOM 754 N N . ILE A 1 90 ? -5.343 -1.188 6.510 1.00 74.31 90 ILE A N 1
ATOM 755 C CA . ILE A 1 90 ? -5.544 -0.187 7.562 1.00 74.31 90 ILE A CA 1
ATOM 756 C C . ILE A 1 90 ? -6.789 0.659 7.241 1.00 74.31 90 ILE A C 1
ATOM 758 O O . ILE A 1 90 ? -6.833 1.364 6.220 1.00 74.31 90 ILE A O 1
ATOM 762 N N . PRO A 1 91 ? -7.810 0.668 8.119 1.00 66.56 91 PRO A N 1
ATOM 763 C CA . PRO A 1 91 ? -9.003 1.458 7.881 1.00 66.56 91 PRO A CA 1
ATOM 764 C C . PRO A 1 91 ? -8.658 2.949 7.968 1.00 66.56 91 PRO A C 1
ATOM 766 O O . PRO A 1 91 ? -8.079 3.453 8.939 1.00 66.56 91 PRO A O 1
ATOM 769 N N . ALA A 1 92 ? -9.034 3.687 6.926 1.00 67.62 92 ALA A N 1
ATOM 770 C CA . ALA A 1 92 ? -8.845 5.128 6.904 1.00 67.62 92 ALA A CA 1
ATOM 771 C C . ALA A 1 92 ? -9.770 5.814 7.913 1.00 67.62 92 ALA A C 1
ATOM 773 O O . ALA A 1 92 ? -10.892 5.375 8.164 1.00 67.62 92 ALA A O 1
ATOM 774 N N . ALA A 1 93 ? -9.308 6.939 8.468 1.00 71.81 93 ALA A N 1
ATOM 775 C CA . ALA A 1 93 ? -10.174 7.788 9.277 1.00 71.81 93 ALA A CA 1
ATOM 776 C C . ALA A 1 93 ? -11.387 8.239 8.451 1.00 71.81 93 ALA A C 1
ATOM 778 O O . ALA A 1 93 ? -11.227 8.671 7.304 1.00 71.81 93 ALA A O 1
ATOM 779 N N . LYS A 1 94 ? -12.575 8.169 9.058 1.00 72.12 94 LYS A N 1
ATOM 780 C CA . LYS A 1 94 ? -13.789 8.760 8.494 1.00 72.12 94 LYS A CA 1
ATOM 781 C C . LYS A 1 94 ? -13.557 10.264 8.331 1.00 72.12 94 LYS A C 1
ATOM 783 O O . LYS A 1 94 ? -13.034 10.913 9.232 1.00 72.12 94 LYS A O 1
ATOM 788 N N . SER A 1 95 ? -13.883 10.786 7.161 1.00 78.19 95 SER A N 1
ATOM 789 C CA . SER A 1 95 ? -13.888 12.215 6.861 1.00 78.19 95 SER A CA 1
ATOM 790 C C . SER A 1 95 ? -15.203 12.516 6.155 1.00 78.19 95 SER A C 1
ATOM 792 O O . SER A 1 95 ? -15.739 11.637 5.485 1.00 78.19 95 SER A O 1
ATOM 794 N N . LEU A 1 96 ? -15.735 13.716 6.364 1.00 77.94 96 LEU A N 1
ATOM 795 C CA . LEU A 1 96 ? -16.930 14.199 5.671 1.00 77.94 96 LEU A CA 1
ATOM 796 C C . LEU A 1 96 ? -16.580 14.872 4.337 1.00 77.94 96 LEU A C 1
ATOM 798 O O . LEU A 1 96 ? -17.455 15.053 3.500 1.00 77.94 96 LEU A O 1
ATOM 802 N N . ASP A 1 97 ? -15.307 15.217 4.133 1.00 81.31 97 ASP A N 1
ATOM 803 C CA . ASP A 1 97 ? -14.831 15.887 2.930 1.00 81.31 97 ASP A CA 1
ATOM 804 C C . ASP A 1 97 ? -14.535 14.861 1.824 1.00 81.31 97 ASP A C 1
ATOM 806 O O . ASP A 1 97 ? -13.666 13.987 1.966 1.00 81.31 97 ASP A O 1
ATOM 810 N N . ALA A 1 98 ? -15.275 14.974 0.720 1.00 78.12 98 ALA A N 1
ATOM 811 C CA . ALA A 1 98 ? -15.154 14.103 -0.442 1.00 78.12 98 ALA A CA 1
ATOM 812 C C . ALA A 1 98 ? -13.744 14.148 -1.052 1.00 78.12 98 ALA A C 1
ATOM 814 O O . ALA A 1 98 ? -13.209 13.093 -1.404 1.00 78.12 98 ALA A O 1
ATOM 815 N N . ASP A 1 99 ? -13.095 15.317 -1.087 1.00 79.00 99 ASP A N 1
ATOM 816 C CA . ASP A 1 99 ? -11.755 15.477 -1.659 1.00 79.00 99 ASP A CA 1
ATOM 817 C C . ASP A 1 99 ? -10.700 14.758 -0.801 1.00 79.00 99 ASP A C 1
ATOM 819 O O . ASP A 1 99 ? -9.797 14.093 -1.318 1.00 79.00 99 ASP A O 1
ATOM 823 N N . VAL A 1 100 ? -10.839 14.806 0.528 1.00 81.38 100 VAL A N 1
ATOM 824 C CA . VAL A 1 100 ? -9.941 14.100 1.458 1.00 81.38 100 VAL A CA 1
ATOM 825 C C . VAL A 1 100 ? -10.126 12.586 1.364 1.00 81.38 100 VAL A C 1
ATOM 827 O O . VAL A 1 100 ? -9.141 11.837 1.372 1.00 81.38 100 VAL A O 1
ATOM 830 N N . ILE A 1 101 ? -11.373 12.112 1.273 1.00 81.19 101 ILE A N 1
ATOM 831 C CA . ILE A 1 101 ? -11.678 10.686 1.084 1.00 81.19 101 ILE A CA 1
ATOM 832 C C . ILE A 1 101 ? -11.085 10.194 -0.235 1.00 81.19 101 ILE A C 1
ATOM 834 O O . ILE A 1 101 ? -10.431 9.145 -0.268 1.00 81.19 101 ILE A O 1
ATOM 838 N N . PHE A 1 102 ? -11.284 10.961 -1.303 1.00 79.81 102 PHE A N 1
ATOM 839 C CA . PHE A 1 102 ? -10.795 10.648 -2.631 1.00 79.81 102 PHE A CA 1
ATOM 840 C C . PHE A 1 102 ? -9.263 10.605 -2.678 1.00 79.81 102 PHE A C 1
ATOM 842 O O . PHE A 1 102 ? -8.705 9.570 -3.049 1.00 79.81 102 PHE A O 1
ATOM 849 N N . LYS A 1 103 ? -8.570 11.641 -2.183 1.00 82.69 103 LYS A N 1
ATOM 850 C CA . LYS A 1 103 ? -7.099 11.676 -2.083 1.00 82.69 103 LYS A CA 1
ATOM 851 C C . LYS A 1 103 ? -6.551 10.436 -1.372 1.00 82.69 103 LYS A C 1
ATOM 853 O O . LYS A 1 103 ? -5.636 9.782 -1.864 1.00 82.69 103 LYS A O 1
ATOM 858 N N . ARG A 1 104 ? -7.135 10.065 -0.225 1.00 83.25 104 ARG A N 1
ATOM 859 C CA . ARG A 1 104 ? -6.724 8.875 0.546 1.00 83.25 104 ARG A CA 1
ATOM 860 C C . ARG A 1 104 ? -6.987 7.562 -0.184 1.00 83.25 104 ARG A C 1
ATOM 862 O O . ARG A 1 104 ? -6.303 6.574 0.082 1.00 83.25 104 ARG A O 1
ATOM 869 N N . ARG A 1 105 ? -8.012 7.505 -1.035 1.00 80.94 105 ARG A N 1
ATOM 870 C CA . ARG A 1 105 ? -8.315 6.321 -1.842 1.00 80.94 105 ARG A CA 1
ATOM 871 C C . ARG A 1 105 ? -7.324 6.185 -2.992 1.00 80.94 105 ARG A C 1
ATOM 873 O O . ARG A 1 105 ? -6.796 5.094 -3.161 1.00 80.94 105 ARG A O 1
ATOM 880 N N . ILE A 1 106 ? -7.027 7.272 -3.705 1.00 81.81 106 ILE A N 1
ATOM 881 C CA . ILE A 1 106 ? -6.028 7.272 -4.782 1.00 81.81 106 ILE A CA 1
ATOM 882 C C . ILE A 1 106 ? -4.648 6.897 -4.239 1.00 81.81 106 ILE A C 1
ATOM 884 O O . ILE A 1 106 ? -4.044 5.974 -4.764 1.00 81.81 106 ILE A O 1
ATOM 888 N N . ILE A 1 107 ? -4.201 7.499 -3.129 1.00 82.56 107 ILE A N 1
ATOM 889 C CA . ILE A 1 107 ? -2.911 7.149 -2.505 1.00 82.56 107 ILE A CA 1
ATOM 890 C C . ILE A 1 107 ? -2.847 5.660 -2.155 1.00 82.56 107 ILE A C 1
ATOM 892 O O . ILE A 1 107 ? -1.857 5.003 -2.458 1.00 82.56 107 ILE A O 1
ATOM 896 N N . ARG A 1 108 ? -3.902 5.105 -1.544 1.00 82.31 108 ARG A N 1
ATOM 897 C CA . ARG A 1 108 ? -3.935 3.671 -1.229 1.00 82.31 108 ARG A CA 1
ATOM 898 C C . ARG A 1 108 ? -3.896 2.820 -2.491 1.00 82.31 108 ARG A C 1
ATOM 900 O O . ARG A 1 108 ? -3.093 1.906 -2.546 1.00 82.31 108 ARG A O 1
ATOM 907 N N . LEU A 1 109 ? -4.688 3.139 -3.512 1.00 82.50 109 LEU A N 1
ATOM 908 C CA . LEU A 1 109 ? -4.642 2.414 -4.784 1.00 82.50 109 LEU A CA 1
ATOM 909 C C . LEU A 1 109 ? -3.243 2.452 -5.410 1.00 82.50 109 LEU A C 1
ATOM 911 O O . LEU A 1 109 ? -2.759 1.409 -5.833 1.00 82.50 109 LEU A O 1
ATOM 915 N N . SER A 1 110 ? -2.573 3.607 -5.405 1.00 82.31 110 SER A N 1
ATOM 916 C CA . SER A 1 110 ? -1.202 3.743 -5.905 1.00 82.31 110 SER A CA 1
ATOM 917 C C . SER A 1 110 ? -0.199 2.912 -5.102 1.00 82.31 110 SER A C 1
ATOM 919 O O . SER A 1 110 ? 0.631 2.243 -5.705 1.00 82.31 110 SER A O 1
ATOM 921 N N . ILE A 1 111 ? -0.292 2.899 -3.765 1.00 83.81 111 ILE A N 1
ATOM 922 C CA . ILE A 1 111 ? 0.563 2.059 -2.906 1.00 83.81 111 ILE A CA 1
ATOM 923 C C . ILE A 1 111 ? 0.313 0.576 -3.189 1.00 83.81 111 ILE A C 1
ATOM 925 O O . ILE A 1 111 ? 1.261 -0.176 -3.381 1.00 83.81 111 ILE A O 1
ATOM 929 N N . GLY A 1 112 ? -0.954 0.161 -3.265 1.00 82.44 112 GLY A N 1
ATOM 930 C CA . GLY A 1 112 ? -1.316 -1.227 -3.540 1.00 82.44 112 GLY A CA 1
ATOM 931 C C . GLY A 1 112 ? -0.829 -1.704 -4.903 1.00 82.44 112 GLY A C 1
ATOM 932 O O . GLY A 1 112 ? -0.308 -2.808 -5.013 1.00 82.44 112 GLY A O 1
ATOM 933 N N . TRP A 1 113 ? -0.930 -0.859 -5.930 1.00 83.06 113 TRP A N 1
ATOM 934 C CA . TRP A 1 113 ? -0.369 -1.168 -7.243 1.00 83.06 113 TRP A CA 1
ATOM 935 C C . TRP A 1 113 ? 1.162 -1.188 -7.229 1.00 83.06 113 TRP A C 1
ATOM 937 O O . TRP A 1 113 ? 1.761 -2.099 -7.792 1.00 83.06 113 TRP A O 1
ATOM 947 N N . GLY A 1 114 ? 1.803 -0.247 -6.532 1.00 83.00 114 GLY A N 1
ATOM 948 C CA . GLY A 1 114 ? 3.253 -0.257 -6.329 1.00 83.00 114 GLY A CA 1
ATOM 949 C C . GLY A 1 114 ? 3.745 -1.554 -5.681 1.00 83.00 114 GLY A C 1
ATOM 950 O O . GLY A 1 114 ? 4.745 -2.113 -6.121 1.00 83.00 114 GLY A O 1
ATOM 951 N N . SER A 1 115 ? 2.996 -2.090 -4.713 1.00 83.00 115 SER A N 1
ATOM 952 C CA . SER A 1 115 ? 3.271 -3.403 -4.123 1.00 83.00 115 SER A CA 1
ATOM 953 C C . SER A 1 115 ? 3.195 -4.539 -5.139 1.00 83.00 115 SER A C 1
ATOM 955 O O . SER A 1 115 ? 4.059 -5.407 -5.128 1.00 83.00 115 SER A O 1
ATOM 957 N N . VAL A 1 116 ? 2.200 -4.539 -6.032 1.00 81.94 116 VAL A N 1
ATOM 958 C CA . VAL A 1 116 ? 2.083 -5.563 -7.085 1.00 81.94 116 VAL A CA 1
ATOM 959 C C . VAL A 1 116 ? 3.289 -5.518 -8.025 1.00 81.94 116 VAL A C 1
ATOM 961 O O . VAL A 1 116 ? 3.868 -6.561 -8.308 1.00 81.94 116 VAL A O 1
ATOM 964 N N . ILE A 1 117 ? 3.715 -4.324 -8.452 1.00 82.88 117 ILE A N 1
ATOM 965 C CA . ILE A 1 117 ? 4.907 -4.152 -9.304 1.00 82.88 117 ILE A CA 1
ATOM 966 C C . ILE A 1 117 ? 6.162 -4.667 -8.589 1.00 82.88 117 ILE A C 1
ATOM 968 O O . ILE A 1 117 ? 6.951 -5.399 -9.175 1.00 82.88 117 ILE A O 1
ATOM 972 N N . ALA A 1 118 ? 6.320 -4.338 -7.306 1.00 79.19 118 ALA A N 1
ATOM 973 C CA . ALA A 1 118 ? 7.462 -4.781 -6.518 1.00 79.19 118 ALA A CA 1
ATOM 974 C C . ALA A 1 118 ? 7.501 -6.310 -6.309 1.00 79.19 118 ALA A C 1
ATOM 976 O O . ALA A 1 118 ? 8.587 -6.876 -6.250 1.00 79.19 118 ALA A O 1
ATOM 977 N N . VAL A 1 119 ? 6.349 -6.995 -6.250 1.00 78.25 119 VAL A N 1
ATOM 978 C CA . VAL A 1 119 ? 6.305 -8.472 -6.289 1.00 78.25 119 VAL A CA 1
ATOM 979 C C . VAL A 1 119 ? 6.664 -8.999 -7.678 1.00 78.25 119 VAL A C 1
ATOM 981 O O . VAL A 1 119 ? 7.409 -9.968 -7.778 1.00 78.25 119 VAL A O 1
ATOM 984 N N . LEU A 1 120 ? 6.168 -8.371 -8.750 1.00 79.38 120 LEU A N 1
ATOM 985 C CA . LEU A 1 120 ? 6.473 -8.788 -10.126 1.00 79.38 120 LEU A CA 1
ATOM 986 C C . LEU A 1 120 ? 7.976 -8.762 -10.423 1.00 79.38 120 LEU A C 1
ATOM 988 O O . LEU A 1 120 ? 8.460 -9.610 -11.168 1.00 79.38 120 LEU A O 1
ATOM 992 N N . PHE A 1 121 ? 8.723 -7.857 -9.793 1.00 79.94 121 PHE A N 1
ATOM 993 C CA . PHE A 1 121 ? 10.181 -7.809 -9.887 1.00 79.94 121 PHE A CA 1
ATOM 994 C C . PHE A 1 121 ? 10.892 -9.076 -9.391 1.00 79.94 121 PHE A C 1
ATOM 996 O O . PHE A 1 121 ? 12.006 -9.331 -9.807 1.00 79.94 121 PHE A O 1
ATOM 1003 N N . MET A 1 122 ? 10.257 -9.946 -8.603 1.00 72.31 122 MET A N 1
ATOM 1004 C CA . MET A 1 122 ? 10.850 -11.255 -8.284 1.00 72.31 122 MET A CA 1
ATOM 1005 C C . MET A 1 122 ? 10.934 -12.222 -9.460 1.00 72.31 122 MET A C 1
ATOM 1007 O O . MET A 1 122 ? 11.639 -13.220 -9.381 1.00 72.31 122 MET A O 1
ATOM 1011 N N . VAL A 1 123 ? 10.106 -12.009 -10.477 1.00 75.00 123 VAL A N 1
ATOM 1012 C CA . VAL A 1 123 ? 9.917 -12.956 -11.583 1.00 75.00 123 VAL A CA 1
ATOM 1013 C C . VAL A 1 123 ? 10.457 -12.377 -12.888 1.00 75.00 123 VAL A C 1
ATOM 1015 O O . VAL A 1 123 ? 10.631 -13.090 -13.873 1.00 75.00 123 VAL A O 1
ATOM 1018 N N . ILE A 1 124 ? 10.696 -11.069 -12.910 1.00 76.19 124 ILE A N 1
ATOM 1019 C CA . ILE A 1 124 ? 11.162 -10.331 -14.074 1.00 76.19 124 ILE A CA 1
ATOM 1020 C C . ILE A 1 124 ? 12.658 -10.080 -13.885 1.00 76.19 124 ILE A C 1
ATOM 1022 O O . ILE A 1 124 ? 13.052 -9.652 -12.806 1.00 76.19 124 ILE A O 1
ATOM 1026 N N . PRO A 1 125 ? 13.494 -10.306 -14.906 1.00 77.25 125 PRO A N 1
ATOM 1027 C CA . PRO A 1 125 ? 14.912 -10.005 -14.801 1.00 77.25 125 PRO A CA 1
ATOM 1028 C C . PRO A 1 125 ? 15.136 -8.486 -14.723 1.00 77.25 125 PRO A C 1
ATOM 1030 O O . PRO A 1 125 ? 14.291 -7.695 -15.156 1.00 77.25 125 PRO A O 1
ATOM 1033 N N . ILE A 1 126 ? 16.280 -8.061 -14.183 1.00 76.12 126 ILE A N 1
ATOM 1034 C CA . ILE A 1 126 ? 16.574 -6.645 -13.894 1.00 76.12 126 ILE A CA 1
ATOM 1035 C C . ILE A 1 126 ? 16.453 -5.768 -15.152 1.00 76.12 126 ILE A C 1
ATOM 1037 O O . ILE A 1 126 ? 15.969 -4.635 -15.074 1.00 76.12 126 ILE A O 1
ATOM 1041 N N . GLU A 1 127 ? 16.805 -6.289 -16.331 1.00 78.69 127 GLU A N 1
ATOM 1042 C CA . GLU A 1 127 ? 16.672 -5.571 -17.602 1.00 78.69 127 GLU A CA 1
ATOM 1043 C C . GLU A 1 127 ? 15.200 -5.277 -17.953 1.00 78.69 127 GLU A C 1
ATOM 1045 O O . GLU A 1 127 ? 14.888 -4.308 -18.641 1.00 78.69 127 GLU A O 1
ATOM 1050 N N . GLY A 1 128 ? 14.254 -6.063 -17.444 1.00 81.00 128 GLY A N 1
ATOM 1051 C CA . GLY A 1 128 ? 12.824 -5.855 -17.655 1.00 81.00 128 GLY A CA 1
ATOM 1052 C C . GLY A 1 128 ? 12.188 -4.813 -16.728 1.00 81.00 128 GLY A C 1
ATOM 1053 O O . GLY A 1 128 ? 11.030 -4.443 -16.944 1.00 81.00 128 GLY A O 1
ATOM 1054 N N . TYR A 1 129 ? 12.886 -4.322 -15.698 1.00 85.00 129 TYR A N 1
ATOM 1055 C CA . TYR A 1 129 ? 12.280 -3.500 -14.640 1.00 85.00 129 TYR A CA 1
ATOM 1056 C C . TYR A 1 129 ? 11.728 -2.170 -15.135 1.00 85.00 129 TYR A C 1
ATOM 1058 O O . TYR A 1 129 ? 10.581 -1.822 -14.835 1.00 85.00 129 TYR A O 1
ATOM 1066 N N . ILE A 1 130 ? 12.515 -1.422 -15.908 1.00 86.12 130 ILE A N 1
ATOM 1067 C CA . ILE A 1 130 ? 12.117 -0.095 -16.389 1.00 86.12 130 ILE A CA 1
ATOM 1068 C C . ILE A 1 130 ? 10.959 -0.230 -17.385 1.00 86.12 130 ILE A C 1
ATOM 1070 O O . ILE A 1 130 ? 9.963 0.481 -17.251 1.00 86.12 130 ILE A O 1
ATOM 1074 N N . ALA A 1 131 ? 11.031 -1.194 -18.310 1.00 86.12 131 ALA A N 1
ATOM 1075 C CA . ALA A 1 131 ? 9.963 -1.483 -19.269 1.00 86.12 131 ALA A CA 1
ATOM 1076 C C . ALA A 1 131 ? 8.654 -1.893 -18.581 1.00 86.12 131 ALA A C 1
ATOM 1078 O O . ALA A 1 131 ? 7.592 -1.336 -18.869 1.00 86.12 131 ALA A O 1
ATOM 1079 N N . THR A 1 132 ? 8.728 -2.804 -17.610 1.00 86.38 132 THR A N 1
ATOM 1080 C CA . THR A 1 132 ? 7.560 -3.250 -16.837 1.00 86.38 132 THR A CA 1
ATOM 1081 C C . THR A 1 132 ? 6.944 -2.094 -16.053 1.00 86.38 132 THR A C 1
ATOM 1083 O O . THR A 1 132 ? 5.724 -1.918 -16.053 1.00 86.38 132 THR A O 1
ATOM 1086 N N . THR A 1 133 ? 7.776 -1.258 -15.428 1.00 87.50 133 THR A N 1
ATOM 1087 C CA . THR A 1 133 ? 7.305 -0.087 -14.679 1.00 87.50 133 THR A CA 1
ATOM 1088 C C . THR A 1 133 ? 6.646 0.932 -15.600 1.00 87.50 133 THR A C 1
ATOM 1090 O O . THR A 1 133 ? 5.575 1.440 -15.278 1.00 87.50 133 THR A O 1
ATOM 1093 N N . PHE A 1 134 ? 7.236 1.194 -16.768 1.00 88.00 134 PHE A N 1
ATOM 1094 C CA . PHE A 1 134 ? 6.692 2.111 -17.765 1.00 88.00 134 PHE A CA 1
ATOM 1095 C C . PHE A 1 134 ? 5.306 1.665 -18.253 1.00 88.00 134 PHE A C 1
ATOM 1097 O O . PHE A 1 134 ? 4.349 2.443 -18.194 1.00 88.00 134 PHE A O 1
ATOM 1104 N N . ILE A 1 135 ? 5.166 0.393 -18.645 1.00 88.12 135 ILE A N 1
ATOM 1105 C CA . ILE A 1 135 ? 3.878 -0.188 -19.058 1.00 88.12 135 ILE A CA 1
ATOM 1106 C C . ILE A 1 135 ? 2.870 -0.108 -17.908 1.00 88.12 135 ILE A C 1
ATOM 1108 O O . ILE A 1 135 ? 1.725 0.303 -18.110 1.00 88.12 135 ILE A O 1
ATOM 1112 N N . SER A 1 136 ? 3.289 -0.443 -16.686 1.00 89.50 136 SER A N 1
ATOM 1113 C CA . SER A 1 136 ? 2.410 -0.389 -15.521 1.00 89.50 136 SER A CA 1
ATOM 1114 C C . SER A 1 136 ? 1.926 1.031 -15.225 1.00 89.50 136 SER A C 1
ATOM 1116 O O . SER A 1 136 ? 0.745 1.215 -14.937 1.00 89.50 136 SER A O 1
ATOM 1118 N N . ILE A 1 137 ? 2.790 2.047 -15.318 1.00 88.75 137 ILE A N 1
ATOM 1119 C CA . ILE A 1 137 ? 2.402 3.455 -15.146 1.00 88.75 137 ILE A CA 1
ATOM 1120 C C . ILE A 1 137 ? 1.359 3.843 -16.199 1.00 88.75 137 ILE A C 1
ATOM 1122 O O . ILE A 1 137 ? 0.342 4.443 -15.847 1.00 88.75 137 ILE A O 1
ATOM 1126 N N . ALA A 1 138 ? 1.566 3.466 -17.464 1.00 87.50 138 ALA A N 1
ATOM 1127 C CA . ALA A 1 138 ? 0.629 3.762 -18.545 1.00 87.50 138 ALA A CA 1
ATOM 1128 C C . ALA A 1 138 ? -0.748 3.113 -18.312 1.00 87.50 138 ALA A C 1
ATOM 1130 O O . ALA A 1 138 ? -1.779 3.791 -18.374 1.00 87.50 138 ALA A O 1
ATOM 1131 N N . VAL A 1 139 ? -0.778 1.817 -17.987 1.00 87.44 139 VAL A N 1
ATOM 1132 C CA . VAL A 1 139 ? -2.022 1.063 -17.768 1.00 87.44 139 VAL A CA 1
ATOM 1133 C C . VAL A 1 139 ? -2.756 1.561 -16.523 1.00 87.44 139 VAL A C 1
ATOM 1135 O O . VAL A 1 139 ? -3.914 1.978 -16.604 1.00 87.44 139 VAL A O 1
ATOM 1138 N N . VAL A 1 140 ? -2.089 1.565 -15.366 1.00 86.69 140 VAL A N 1
ATOM 1139 C CA . VAL A 1 140 ? -2.693 1.954 -14.080 1.00 86.69 140 VAL A CA 1
ATOM 1140 C C . VAL A 1 140 ? -3.111 3.410 -14.106 1.00 86.69 140 VAL A C 1
ATOM 1142 O O . VAL A 1 140 ? -4.203 3.763 -13.666 1.00 86.69 140 VAL A O 1
ATOM 1145 N N . GLY A 1 141 ? -2.261 4.258 -14.665 1.00 84.31 141 GLY A N 1
ATOM 1146 C CA . GLY A 1 141 ? -2.522 5.669 -14.810 1.00 84.31 141 GLY A CA 1
ATOM 1147 C C . GLY A 1 141 ? -3.749 5.976 -15.669 1.00 84.31 141 GLY A C 1
ATOM 1148 O O . GLY A 1 141 ? -4.577 6.803 -15.282 1.00 84.31 141 GLY A O 1
ATOM 1149 N N . THR A 1 142 ? -3.938 5.246 -16.772 1.00 85.19 142 THR A N 1
ATOM 1150 C CA . THR A 1 142 ? -5.143 5.356 -17.612 1.00 85.19 142 THR A CA 1
ATOM 1151 C C . THR A 1 142 ? -6.394 4.905 -16.855 1.00 85.19 142 THR A C 1
ATOM 1153 O O . THR A 1 142 ? -7.408 5.605 -16.858 1.00 85.19 142 THR A O 1
ATOM 1156 N N . ILE A 1 143 ? -6.323 3.774 -16.142 1.00 85.88 143 ILE A N 1
ATOM 1157 C CA . ILE A 1 143 ? -7.435 3.269 -15.319 1.00 85.88 143 ILE A CA 1
ATOM 1158 C C . ILE A 1 143 ? -7.816 4.287 -14.241 1.00 85.88 143 ILE A C 1
ATOM 1160 O O . ILE A 1 143 ? -9.004 4.554 -14.038 1.00 85.88 143 ILE A O 1
ATOM 1164 N N . ILE A 1 144 ? -6.822 4.878 -13.569 1.00 85.38 144 ILE A N 1
ATOM 1165 C CA . ILE A 1 144 ? -7.045 5.921 -12.571 1.00 85.38 144 ILE A CA 1
ATOM 1166 C C . ILE A 1 144 ? -7.750 7.102 -13.230 1.00 85.38 144 ILE A C 1
ATOM 1168 O O . ILE A 1 144 ? -8.812 7.476 -12.752 1.00 85.38 144 ILE A O 1
ATOM 1172 N N . LEU A 1 145 ? -7.249 7.652 -14.338 1.00 84.94 145 LEU A N 1
ATOM 1173 C CA . LEU A 1 145 ? -7.879 8.801 -15.003 1.00 84.94 145 LEU A CA 1
ATOM 1174 C C . LEU A 1 145 ? -9.352 8.551 -15.364 1.00 84.94 145 LEU A C 1
ATOM 1176 O O . LEU A 1 145 ? -10.200 9.405 -15.094 1.00 84.94 145 LEU A O 1
ATOM 1180 N N . VAL A 1 146 ? -9.681 7.364 -15.886 1.00 85.81 146 VAL A N 1
ATOM 1181 C CA . VAL A 1 146 ? -11.073 6.964 -16.163 1.00 85.81 146 VAL A CA 1
ATOM 1182 C C . VAL A 1 146 ? -11.895 6.879 -14.873 1.00 85.81 146 VAL A C 1
ATOM 1184 O O . VAL A 1 146 ? -13.039 7.339 -14.827 1.00 85.81 146 VAL A O 1
ATOM 1187 N N . TYR A 1 147 ? -11.326 6.314 -13.806 1.00 84.12 147 TYR A N 1
ATOM 1188 C CA . TYR A 1 147 ? -11.975 6.250 -12.498 1.00 84.12 147 TYR A CA 1
ATOM 1189 C C . TYR A 1 147 ? -12.261 7.645 -11.926 1.00 84.12 147 TYR A C 1
ATOM 1191 O O . TYR A 1 147 ? -13.359 7.868 -11.414 1.00 84.12 147 TYR A O 1
ATOM 1199 N N . ILE A 1 148 ? -11.312 8.583 -12.040 1.00 83.44 148 ILE A N 1
ATOM 1200 C CA . ILE A 1 148 ? -11.485 9.972 -11.596 1.00 83.44 148 ILE A CA 1
ATOM 1201 C C . ILE A 1 148 ? -12.615 10.634 -12.378 1.00 83.44 148 ILE A C 1
ATOM 1203 O O . ILE A 1 148 ? -13.504 11.190 -11.745 1.00 83.44 148 ILE A O 1
ATOM 1207 N N . GLY A 1 149 ? -12.646 10.510 -13.710 1.00 81.25 149 GLY A N 1
ATOM 1208 C CA . GLY A 1 149 ? -13.718 11.094 -14.527 1.00 81.25 149 GLY A CA 1
ATOM 1209 C C . GLY A 1 149 ? -15.109 10.598 -14.117 1.00 81.25 149 GLY A C 1
ATOM 1210 O O . GLY A 1 149 ? -16.011 11.389 -13.863 1.00 81.25 149 GLY A O 1
ATOM 1211 N N . ARG A 1 150 ? -15.265 9.283 -13.908 1.00 82.75 150 ARG A N 1
ATOM 1212 C CA . ARG A 1 150 ? -16.536 8.705 -13.425 1.00 82.75 150 ARG A CA 1
ATOM 1213 C C . ARG A 1 150 ? -16.918 9.172 -12.020 1.00 82.75 150 ARG A C 1
ATOM 1215 O O . ARG A 1 150 ? -18.097 9.190 -11.669 1.00 82.75 150 ARG A O 1
ATOM 1222 N N . LYS A 1 151 ? -15.931 9.466 -11.174 1.00 80.69 151 LYS A N 1
ATOM 1223 C CA . LYS A 1 151 ? -16.143 9.925 -9.798 1.00 80.69 151 LYS A CA 1
ATOM 1224 C C . LYS A 1 151 ? -16.414 11.422 -9.711 1.00 80.69 151 LYS A C 1
ATOM 1226 O O . LYS A 1 151 ? -17.226 11.819 -8.884 1.00 80.69 151 LYS A O 1
ATOM 1231 N N . GLU A 1 152 ? -15.816 12.219 -10.585 1.00 77.31 152 GLU A N 1
ATOM 1232 C CA . GLU A 1 152 ? -16.132 13.632 -10.789 1.00 77.31 152 GLU A CA 1
ATOM 1233 C C . GLU A 1 152 ? -17.621 13.802 -11.131 1.00 77.31 152 GLU A C 1
ATOM 1235 O O . GLU A 1 152 ? -18.328 14.533 -10.439 1.00 77.31 152 GLU A O 1
ATOM 1240 N N . GLU A 1 153 ? -18.130 13.024 -12.094 1.00 78.00 153 GLU A N 1
ATOM 1241 C CA . GLU A 1 153 ? -19.542 13.054 -12.508 1.00 78.00 153 GLU A CA 1
ATOM 1242 C C . GLU A 1 153 ? -20.519 12.640 -11.392 1.00 78.00 153 GLU A C 1
ATOM 1244 O O . GLU A 1 153 ? -21.605 13.207 -11.271 1.00 78.00 153 GLU A O 1
ATOM 1249 N N . ARG A 1 154 ? -20.155 11.646 -10.568 1.00 77.06 154 ARG A N 1
ATOM 1250 C CA . ARG A 1 154 ? -21.058 11.049 -9.563 1.00 77.06 154 ARG A CA 1
ATOM 1251 C C . ARG A 1 154 ? -20.979 11.690 -8.179 1.00 77.06 154 ARG A C 1
ATOM 1253 O O . ARG A 1 154 ? -21.985 11.737 -7.479 1.00 77.06 154 ARG A O 1
ATOM 1260 N N . GLU A 1 155 ? -19.795 12.123 -7.755 1.00 72.19 155 GLU A N 1
ATOM 1261 C CA . GLU A 1 155 ? -19.512 12.570 -6.381 1.00 72.19 155 GLU A CA 1
ATOM 1262 C C . GLU A 1 155 ? -19.092 14.050 -6.305 1.00 72.19 155 GLU A C 1
ATOM 1264 O O . GLU A 1 155 ? -18.775 14.523 -5.217 1.00 72.19 155 GLU A O 1
ATOM 1269 N N . LYS A 1 156 ? -19.132 14.794 -7.427 1.00 72.69 156 LYS A N 1
ATOM 1270 C CA . LYS A 1 156 ? -18.810 16.236 -7.522 1.00 72.69 156 LYS A CA 1
ATOM 1271 C C . LYS A 1 156 ? -17.434 16.605 -6.945 1.00 72.69 156 LYS A C 1
ATOM 1273 O O . LYS A 1 156 ? -17.268 17.643 -6.308 1.00 72.69 156 LYS A O 1
ATOM 1278 N N . ILE A 1 157 ? -16.450 15.738 -7.162 1.00 72.31 157 ILE A N 1
ATOM 1279 C CA . ILE A 1 157 ? -15.053 15.963 -6.768 1.00 72.31 157 ILE A CA 1
ATOM 1280 C C . ILE A 1 157 ? -14.460 17.112 -7.590 1.00 72.31 157 ILE A C 1
ATOM 1282 O O . ILE A 1 157 ? -14.822 17.311 -8.748 1.00 72.31 157 ILE A O 1
ATOM 1286 N N . SER A 1 158 ? -13.527 17.865 -7.003 1.00 76.12 158 SER A N 1
ATOM 1287 C CA . SER A 1 158 ? -12.883 18.989 -7.684 1.00 76.12 158 SER A CA 1
ATOM 1288 C C . SER A 1 158 ? -12.101 18.556 -8.934 1.00 76.12 158 SER A C 1
ATOM 1290 O O . SER A 1 158 ? -11.203 17.713 -8.858 1.00 76.12 158 SER A O 1
ATOM 1292 N N . ILE A 1 159 ? -12.356 19.216 -10.072 1.00 79.12 159 ILE A N 1
ATOM 1293 C CA . ILE A 1 159 ? -11.669 18.982 -11.360 1.00 79.12 159 ILE A CA 1
ATOM 1294 C C . ILE A 1 159 ? -10.138 19.116 -11.273 1.00 79.12 159 ILE A C 1
ATOM 1296 O O . ILE A 1 159 ? -9.395 18.529 -12.063 1.00 79.12 159 ILE A O 1
ATOM 1300 N N . LYS A 1 160 ? -9.644 19.844 -10.261 1.00 83.50 160 LYS A N 1
ATOM 1301 C CA . LYS A 1 160 ? -8.212 20.014 -9.978 1.00 83.50 160 LYS A CA 1
ATOM 1302 C C . LYS A 1 160 ? -7.498 18.668 -9.837 1.00 83.50 160 LYS A C 1
ATOM 1304 O O . LYS A 1 160 ? -6.364 18.533 -10.285 1.00 83.50 160 LYS A O 1
ATOM 1309 N N . TRP A 1 161 ? -8.163 17.655 -9.276 1.00 80.12 161 TRP A N 1
ATOM 1310 C CA . TRP A 1 161 ? -7.579 16.325 -9.103 1.00 80.12 161 TRP A CA 1
ATOM 1311 C C . TRP A 1 161 ? -7.287 15.627 -10.426 1.00 80.12 161 TRP A C 1
ATOM 1313 O O . TRP A 1 161 ? -6.213 15.055 -10.583 1.00 80.12 161 TRP A O 1
ATOM 1323 N N . ARG A 1 162 ? -8.194 15.728 -11.401 1.00 81.62 162 ARG A N 1
ATOM 1324 C CA . ARG A 1 162 ? -7.982 15.183 -12.744 1.00 81.62 162 ARG A CA 1
ATOM 1325 C C . ARG A 1 162 ? -6.788 15.850 -13.424 1.00 81.62 162 ARG A C 1
ATOM 1327 O O . ARG A 1 162 ? -5.962 15.154 -14.007 1.00 81.62 162 ARG A O 1
ATOM 1334 N N . PHE A 1 163 ? -6.665 17.172 -13.294 1.00 84.00 163 PHE A N 1
ATOM 1335 C CA . PHE A 1 163 ? -5.523 17.918 -13.823 1.00 84.00 163 PHE A CA 1
ATOM 1336 C C . PHE A 1 163 ? -4.201 17.497 -13.165 1.00 84.00 163 PHE A C 1
ATOM 1338 O O . PHE A 1 163 ? -3.250 17.166 -13.868 1.00 84.00 163 PHE A O 1
ATOM 1345 N N . TYR A 1 164 ? -4.142 17.437 -11.829 1.00 84.75 164 TYR A N 1
ATOM 1346 C CA . TYR A 1 164 ? -2.928 17.032 -11.114 1.00 84.75 164 TYR A CA 1
ATOM 1347 C C . TYR A 1 164 ? -2.519 15.589 -11.415 1.00 84.75 164 TYR A C 1
ATOM 1349 O O . TYR A 1 164 ? -1.337 15.325 -11.629 1.00 84.75 164 TYR A O 1
ATOM 1357 N N . THR A 1 165 ? -3.476 14.658 -11.471 1.00 83.81 165 THR A N 1
ATOM 1358 C CA . THR A 1 165 ? -3.187 13.265 -11.822 1.00 83.81 165 THR A CA 1
ATOM 1359 C C . THR A 1 165 ? -2.673 13.155 -13.253 1.00 83.81 165 THR A C 1
ATOM 1361 O O . THR A 1 165 ? -1.675 12.477 -13.481 1.00 83.81 165 THR A O 1
ATOM 1364 N N . LEU A 1 166 ? -3.286 13.865 -14.202 1.00 86.75 166 LEU A N 1
ATOM 1365 C CA . LEU A 1 166 ? -2.848 13.871 -15.596 1.00 86.75 166 LEU A CA 1
ATOM 1366 C C . LEU A 1 166 ? -1.437 14.455 -15.742 1.00 86.75 166 LEU A C 1
ATOM 1368 O O . LEU A 1 166 ? -0.588 13.831 -16.369 1.00 86.75 166 LEU A O 1
ATOM 1372 N N . LEU A 1 167 ? -1.149 15.585 -15.091 1.00 88.44 167 LEU A N 1
ATOM 1373 C CA . LEU A 1 167 ? 0.192 16.171 -15.073 1.00 88.44 167 LEU A CA 1
ATOM 1374 C C . LEU A 1 167 ? 1.229 15.199 -14.488 1.00 88.44 167 LEU A C 1
ATOM 1376 O O . LEU A 1 167 ? 2.287 14.997 -15.079 1.00 88.44 167 LEU A O 1
ATOM 1380 N N . SER A 1 168 ? 0.913 14.562 -13.355 1.00 86.94 168 SER A N 1
ATOM 1381 C CA . SER A 1 168 ? 1.810 13.585 -12.726 1.00 86.94 168 SER A CA 1
ATOM 1382 C C . SER A 1 168 ? 2.076 12.373 -13.621 1.00 86.94 168 SER A C 1
ATOM 1384 O O . SER A 1 168 ? 3.207 11.902 -13.696 1.00 86.94 168 SER A O 1
ATOM 1386 N N . LEU A 1 169 ? 1.054 11.908 -14.344 1.00 89.06 169 LEU A N 1
ATOM 1387 C CA . LEU A 1 169 ? 1.156 10.795 -15.277 1.00 89.06 169 LEU A CA 1
ATOM 1388 C C . LEU A 1 169 ? 2.068 11.140 -16.452 1.00 89.06 169 LEU A C 1
ATOM 1390 O O . LEU A 1 169 ? 2.954 10.358 -16.781 1.00 89.06 169 LEU A O 1
ATOM 1394 N N . PHE A 1 170 ? 1.889 12.319 -17.047 1.00 90.56 170 PHE A N 1
ATOM 1395 C CA . PHE A 1 170 ? 2.750 12.791 -18.129 1.00 90.56 170 PHE A CA 1
ATOM 1396 C C . PHE A 1 170 ? 4.209 12.894 -17.689 1.00 90.56 170 PHE A C 1
ATOM 1398 O O . PHE A 1 170 ? 5.086 12.393 -18.386 1.00 90.56 170 PHE A O 1
ATOM 1405 N N . LEU A 1 171 ? 4.473 13.480 -16.518 1.00 91.62 171 LEU A N 1
ATOM 1406 C CA . LEU A 1 171 ? 5.832 13.575 -15.985 1.00 91.62 171 LEU A CA 1
ATOM 1407 C C . LEU A 1 171 ? 6.456 12.193 -15.770 1.00 91.62 171 LEU A C 1
ATOM 1409 O O . LEU A 1 171 ? 7.583 11.963 -16.199 1.00 91.62 171 LEU A O 1
ATOM 1413 N N . LEU A 1 172 ? 5.723 11.260 -15.155 1.00 90.12 172 LEU A N 1
ATOM 1414 C CA . LEU A 1 172 ? 6.210 9.898 -14.930 1.00 90.12 172 LEU A CA 1
ATOM 1415 C C . LEU A 1 172 ? 6.485 9.158 -16.242 1.00 90.12 172 LEU A C 1
ATOM 1417 O O . LEU A 1 172 ? 7.525 8.517 -16.359 1.00 90.12 172 LEU A O 1
ATOM 1421 N N . LEU A 1 173 ? 5.601 9.271 -17.237 1.00 91.25 173 LEU A N 1
ATOM 1422 C CA . LEU A 1 173 ? 5.804 8.654 -18.548 1.00 91.25 173 LEU A CA 1
ATOM 1423 C C . LEU A 1 173 ? 7.009 9.248 -19.280 1.00 91.25 173 LEU A C 1
ATOM 1425 O O . LEU A 1 173 ? 7.780 8.497 -19.863 1.00 91.25 173 LEU A O 1
ATOM 1429 N N . ILE A 1 174 ? 7.216 10.566 -19.224 1.00 91.62 174 ILE A N 1
ATOM 1430 C CA . ILE A 1 174 ? 8.397 11.197 -19.830 1.00 91.62 174 ILE A CA 1
ATOM 1431 C C . ILE A 1 174 ? 9.670 10.691 -19.149 1.00 91.62 174 ILE A C 1
ATOM 1433 O O . ILE A 1 174 ? 10.590 10.250 -19.830 1.00 91.62 174 ILE A O 1
ATOM 1437 N N . ILE A 1 175 ? 9.713 10.705 -17.813 1.00 91.56 175 ILE A N 1
ATOM 1438 C CA . ILE A 1 175 ? 10.889 10.268 -17.050 1.00 91.56 175 ILE A CA 1
ATOM 1439 C C . ILE A 1 175 ? 11.211 8.802 -17.351 1.00 91.56 175 ILE A C 1
ATOM 1441 O O . ILE A 1 175 ? 12.338 8.488 -17.727 1.00 91.56 175 ILE A O 1
ATOM 1445 N N . PHE A 1 176 ? 10.231 7.902 -17.234 1.00 89.44 176 PHE A N 1
ATOM 1446 C CA . PHE A 1 176 ? 10.458 6.481 -17.502 1.00 89.44 176 PHE A CA 1
ATOM 1447 C C . PHE A 1 176 ? 10.698 6.190 -18.985 1.00 89.44 176 PHE A C 1
ATOM 1449 O O . PHE A 1 176 ? 11.442 5.267 -19.289 1.00 89.44 176 PHE A O 1
ATOM 1456 N N . GLY A 1 177 ? 10.143 6.986 -19.900 1.00 88.62 177 GLY A N 1
ATOM 1457 C CA . GLY A 1 177 ? 10.441 6.899 -21.328 1.00 88.62 177 GLY A CA 1
ATOM 1458 C C . GLY A 1 177 ? 11.897 7.249 -21.636 1.00 88.62 177 GLY A C 1
ATOM 1459 O O . GLY A 1 177 ? 12.554 6.523 -22.375 1.00 88.62 177 GLY A O 1
ATOM 1460 N N . VAL A 1 178 ? 12.434 8.306 -21.013 1.00 90.19 178 VAL A N 1
ATOM 1461 C CA . VAL A 1 178 ? 13.860 8.661 -21.120 1.00 90.19 178 VAL A CA 1
ATOM 1462 C C . VAL A 1 178 ? 14.741 7.572 -20.509 1.00 90.19 178 VAL A C 1
ATOM 1464 O O . VAL A 1 178 ? 15.729 7.180 -21.121 1.00 90.19 178 VAL A O 1
ATOM 1467 N N . LEU A 1 179 ? 14.380 7.046 -19.334 1.00 88.75 179 LEU A N 1
ATOM 146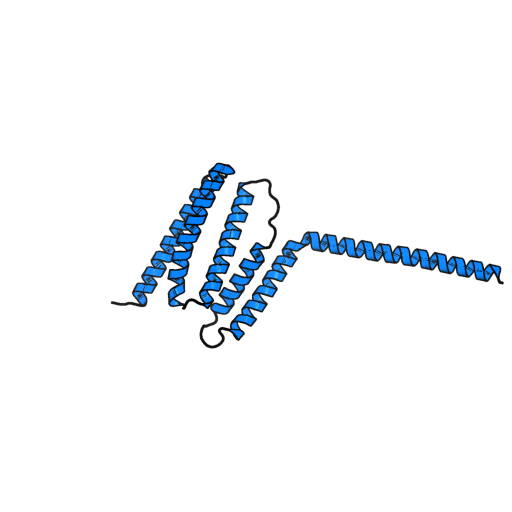8 C CA . LEU A 1 179 ? 15.124 5.952 -18.700 1.00 88.75 179 LEU A CA 1
ATOM 1469 C C . LEU A 1 179 ? 15.124 4.681 -19.558 1.00 88.75 179 LEU A C 1
ATOM 1471 O O . LEU A 1 179 ? 16.157 4.031 -19.676 1.00 88.75 179 LEU A O 1
ATOM 1475 N N . LEU A 1 180 ? 13.990 4.350 -20.179 1.00 88.62 180 LEU A N 1
ATOM 1476 C CA . LEU A 1 180 ? 13.857 3.205 -21.075 1.00 88.62 180 LEU A CA 1
ATOM 1477 C C . LEU A 1 180 ? 14.696 3.393 -22.340 1.00 88.62 180 LEU A C 1
ATOM 1479 O O . LEU A 1 180 ? 15.394 2.470 -22.746 1.00 88.62 180 LEU A O 1
ATOM 1483 N N . PHE A 1 181 ? 14.681 4.593 -22.925 1.00 87.12 181 PHE A N 1
ATOM 1484 C CA . PHE A 1 181 ? 15.537 4.932 -24.061 1.00 87.12 181 PHE A CA 1
ATOM 1485 C C . PHE A 1 181 ? 17.019 4.775 -23.710 1.00 87.12 181 PHE A C 1
ATOM 1487 O O . PHE A 1 181 ? 17.733 4.069 -24.412 1.00 87.12 181 PHE A O 1
ATOM 1494 N N . LEU A 1 182 ? 17.464 5.360 -22.591 1.00 87.06 182 LEU A N 1
ATOM 1495 C CA . LEU A 1 182 ? 18.845 5.228 -22.120 1.00 87.06 182 LEU A CA 1
ATOM 1496 C C . LEU A 1 182 ? 19.227 3.768 -21.884 1.00 87.06 182 LEU A C 1
ATOM 1498 O O . LEU A 1 182 ? 20.328 3.366 -22.243 1.00 87.06 182 LEU A O 1
ATOM 1502 N N . GLN A 1 183 ? 18.326 2.971 -21.310 1.00 83.69 183 GLN A N 1
ATOM 1503 C CA . GLN A 1 183 ? 18.576 1.554 -21.105 1.00 83.69 183 GLN A CA 1
ATOM 1504 C C . GLN A 1 183 ? 18.780 0.826 -22.439 1.00 83.69 183 GLN A C 1
ATOM 1506 O O . GLN A 1 183 ? 19.774 0.124 -22.589 1.00 83.69 183 GLN A O 1
ATOM 1511 N N . ILE A 1 184 ? 17.898 1.023 -23.422 1.00 84.25 184 ILE A N 1
ATOM 1512 C CA . ILE A 1 184 ? 18.046 0.404 -24.747 1.00 84.25 184 ILE A CA 1
ATOM 1513 C C . ILE A 1 184 ? 19.357 0.853 -25.405 1.00 84.25 184 ILE A C 1
ATOM 1515 O O . ILE A 1 184 ? 20.118 0.012 -25.861 1.00 84.25 184 ILE A O 1
ATOM 1519 N N . SER A 1 185 ? 19.673 2.152 -25.383 1.00 81.75 185 SER A N 1
ATOM 1520 C CA . SER A 1 185 ? 20.896 2.691 -25.997 1.00 81.75 185 SER A CA 1
ATOM 1521 C C . SER A 1 185 ? 22.199 2.214 -25.345 1.00 81.75 185 SER A C 1
ATOM 1523 O O . SER A 1 185 ? 23.251 2.279 -25.973 1.00 81.75 185 SER A O 1
ATOM 1525 N N . ILE A 1 186 ? 22.160 1.782 -24.081 1.00 77.81 186 ILE A N 1
ATOM 1526 C CA . ILE A 1 186 ? 23.329 1.239 -23.372 1.00 77.81 186 ILE A CA 1
ATOM 1527 C C . ILE A 1 186 ? 23.478 -0.268 -23.624 1.00 77.81 186 ILE A 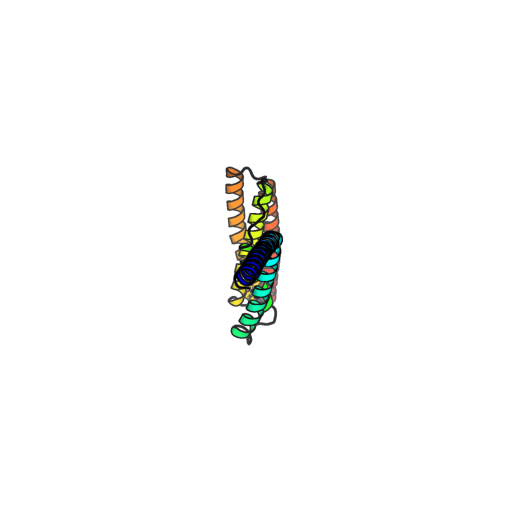C 1
ATOM 1529 O O . ILE A 1 186 ? 24.605 -0.753 -23.712 1.00 77.81 186 ILE A O 1
ATOM 1533 N N . PHE A 1 187 ? 22.368 -1.007 -23.724 1.00 64.81 187 PHE A N 1
ATOM 1534 C CA . PHE A 1 187 ? 22.376 -2.466 -23.881 1.00 64.81 187 PHE A CA 1
ATOM 1535 C C . PHE A 1 187 ? 22.404 -2.941 -25.347 1.00 64.81 187 PHE A C 1
ATOM 1537 O O . PHE A 1 187 ? 22.884 -4.045 -25.589 1.00 64.81 187 PHE A O 1
ATOM 1544 N N . ASP A 1 188 ? 21.989 -2.111 -26.309 1.00 58.69 188 ASP A N 1
ATOM 1545 C CA . ASP A 1 188 ? 22.134 -2.336 -27.756 1.00 58.69 188 ASP A CA 1
ATOM 1546 C C . ASP 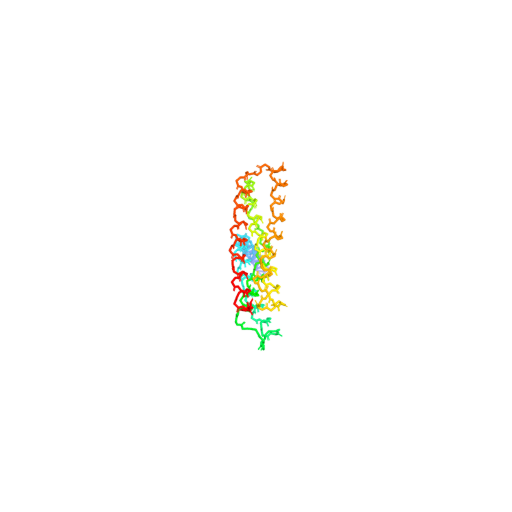A 1 188 ? 22.860 -1.134 -28.403 1.00 58.69 188 ASP A C 1
ATOM 1548 O O . ASP A 1 188 ? 22.223 -0.138 -28.749 1.00 58.69 188 ASP A O 1
ATOM 1552 N N . PRO A 1 189 ? 24.200 -1.177 -28.560 1.00 50.78 189 PRO A N 1
ATOM 1553 C CA . PRO A 1 189 ? 24.983 -0.064 -29.106 1.00 50.78 189 PRO A CA 1
ATOM 1554 C C . PRO A 1 189 ? 25.026 -0.021 -30.649 1.00 50.78 189 PRO A C 1
ATOM 1556 O O . PRO A 1 189 ? 25.939 0.593 -31.205 1.00 50.78 189 PRO A O 1
ATOM 1559 N N . PHE A 1 190 ? 24.095 -0.688 -31.339 1.00 49.75 190 PHE A N 1
ATOM 1560 C CA . PHE A 1 190 ? 24.072 -0.802 -32.805 1.00 49.75 190 PHE A CA 1
ATOM 1561 C C . PHE A 1 190 ? 23.145 0.216 -33.474 1.00 49.75 190 PHE A C 1
ATOM 1563 O O . PHE A 1 190 ? 21.958 0.295 -33.088 1.00 49.75 190 PHE A O 1
#

Radius of gyration: 28.9 Å; chains: 1; bounding box: 48×42×104 Å

Foldseek 3Di:
DVVVVVVVVVVVVVVVVVVVVVVVVVVVVVVVVVVVVCVVCVLVVLLVVQLVVLLVCLVVCCVVPPVPPDDDVLSVLSSQLSSLCSVLVRDDDDDPDPQVVVVVVVVSLVSNLSSVLSVVPSVDDPLCNLVSVLVSLVVVLVVVLVVVVVCCVPVVHDCVVSVVSVVVSVVSNVVSVVVNVVSCCVVPVD

Sequence (190 aa):
LLEELRELFNKLIDFLSKFFIKVKLLITNFFKTIFFYVKTYYKVFWFLFSASISIFFGILLSELILGILEGPLHPILLTLAVFGFLYLVIPAAKSLDADVIFKRRIIRLSIGWGSVIAVLFMVIPIEGYIATTFISIAVVGTIILVYIGRKEEREKISIKWRFYTLLSLFLLLIIFGVLLFLQISIFDPF

Organism: NCBI:txid412755

pLDDT: mean 79.91, std 9.02, range [48.41, 91.62]

Secondary structure (DSSP, 8-state):
-HHHHHHHHHHHHHHHHHHHHHHHHHHHHHHHHHHHHHHHHHHHHHHHHHHHHHHHHHHHHHHHHSTTTS-THHHHHHHHHHHHHHHHTSPPPP-S-HHHHHHHHHHHHHHHHHHHHHHHTTTS-GGGHHHHHHHHHHHHHHHHHHHHHHHHHHH---THHHHHHHHHHHHHHHHHHHHHHHHHHHH---